Protein AF-A0A838RK31-F1 (afdb_monomer_lite)

Secondary structure (DSSP, 8-state):
-----SS--------------GGGGGGHHHHHHHHPPTTS--EEE--S---TT-HHHHHHHTT-SEEEE-TTSSPTTHHHHHHHTTT--TTEEEHHHHHTHHHHHHHHHTT-SHHHHHGGGGEEEEEEEESS-SHHHHHHHHHHHHHTT-EEEEEETTEEEEE-TTS-EEEEEEEE-SSS-SEEEEEEEETTEEEEEEEEETTEEEEEEE-TTSPPEEEEEE-----HHHHHHHHHH--S--HHHHHHHHHHHHHHHTB-

Foldseek 3Di:
DDDDDPDDPPPDDDDDDDDDDDPRLVCVLVVVVVVDDPPDAFEAEDEAADPLPDPSVVSSVVVHQAYEYALQRHPAQVSLLSCLPPVPPLRYDYLLVVLCPQVVVLQVVCCPDVVSVVQLQFWAEKEWEFEPYCVNVLLVVLLSCLVQVWAWDAAAPFWTWTAGPVRHIHIYGYHYHHDPGGTAKMWIDGPQKIWIWGDPDPFKIKIWTDHPPDDIDIDMDTRDPDDPVRSVVVVVVVSDGDPSSSSSSNSSNSNSVRHD

Structure (mmCIF, N/CA/C/O backbone):
data_AF-A0A838RK31-F1
#
_entry.id   AF-A0A838RK31-F1
#
loop_
_atom_site.group_PDB
_atom_site.id
_atom_site.type_symbol
_atom_site.label_atom_id
_atom_site.label_alt_id
_atom_site.label_comp_id
_atom_site.label_asym_id
_atom_site.label_entity_id
_atom_site.label_seq_id
_atom_site.pdbx_PDB_ins_code
_atom_site.Cartn_x
_atom_site.Cartn_y
_atom_site.Cartn_z
_atom_site.occupancy
_atom_site.B_iso_or_equiv
_atom_site.auth_seq_id
_atom_site.auth_comp_id
_atom_site.auth_asym_id
_atom_site.auth_atom_id
_atom_site.pdbx_PDB_model_num
ATOM 1 N N . THR A 1 1 ? 30.458 -2.608 -8.530 1.00 30.56 1 THR A N 1
ATOM 2 C CA . THR A 1 1 ? 31.445 -3.293 -7.675 1.00 30.56 1 THR A CA 1
ATOM 3 C C . THR A 1 1 ? 30.710 -3.918 -6.516 1.00 30.56 1 THR A C 1
ATOM 5 O O . THR A 1 1 ? 30.230 -3.184 -5.670 1.00 30.56 1 THR A O 1
ATOM 8 N N . LEU A 1 2 ? 30.559 -5.241 -6.513 1.00 34.50 2 LEU A N 1
ATOM 9 C CA . LEU A 1 2 ? 30.060 -6.009 -5.369 1.00 34.50 2 LEU A CA 1
ATOM 10 C C . LEU A 1 2 ? 31.229 -6.872 -4.881 1.00 34.50 2 LEU A C 1
ATOM 12 O O . LEU A 1 2 ? 31.791 -7.643 -5.657 1.00 34.50 2 LEU A O 1
ATOM 16 N N . LEU A 1 3 ? 31.652 -6.659 -3.633 1.00 41.50 3 LEU A N 1
ATOM 17 C CA . LEU A 1 3 ? 32.711 -7.420 -2.967 1.00 41.50 3 LEU A CA 1
ATOM 18 C C . LEU A 1 3 ? 32.118 -8.725 -2.428 1.00 41.50 3 LEU A C 1
ATOM 20 O O . LEU A 1 3 ? 31.116 -8.705 -1.719 1.00 41.50 3 LEU A O 1
ATOM 24 N N . CYS A 1 4 ? 32.742 -9.853 -2.765 1.00 38.19 4 CYS A N 1
ATOM 25 C CA . CYS A 1 4 ? 32.306 -11.188 -2.371 1.00 38.19 4 CYS A CA 1
ATOM 26 C C . CYS A 1 4 ? 33.366 -11.830 -1.462 1.00 38.19 4 CYS A C 1
ATOM 28 O O . CYS A 1 4 ? 34.533 -11.928 -1.843 1.00 38.19 4 CYS A O 1
ATOM 30 N N . GLY A 1 5 ? 32.963 -12.248 -0.259 1.00 36.53 5 GLY A N 1
ATOM 31 C CA . GLY A 1 5 ? 33.809 -12.924 0.723 1.00 36.53 5 GLY A CA 1
ATOM 32 C C . GLY A 1 5 ? 33.481 -14.414 0.839 1.00 36.53 5 GLY A C 1
ATOM 33 O O . GLY A 1 5 ? 32.451 -14.782 1.384 1.00 36.53 5 GLY A O 1
ATOM 34 N N . MET A 1 6 ? 34.400 -15.239 0.329 1.00 48.25 6 MET A N 1
ATOM 35 C CA . MET A 1 6 ? 34.802 -16.574 0.810 1.00 48.25 6 MET A CA 1
ATOM 36 C C . MET A 1 6 ? 33.718 -17.646 1.050 1.00 48.25 6 MET A C 1
ATOM 38 O O . MET A 1 6 ? 33.580 -18.177 2.141 1.00 48.25 6 MET A O 1
ATOM 42 N N . HIS A 1 7 ? 33.017 -18.007 -0.026 1.00 47.34 7 HIS A N 1
ATOM 43 C CA . HIS A 1 7 ? 32.817 -19.372 -0.566 1.00 47.34 7 HIS A CA 1
ATOM 44 C C . HIS A 1 7 ? 32.066 -19.180 -1.894 1.00 47.34 7 HIS A C 1
ATOM 46 O O . HIS A 1 7 ? 30.871 -19.425 -2.034 1.00 47.34 7 HIS A O 1
ATOM 52 N N . THR A 1 8 ? 32.749 -18.556 -2.850 1.00 46.66 8 THR A N 1
ATOM 53 C CA . THR A 1 8 ? 32.103 -17.844 -3.952 1.00 46.66 8 THR A CA 1
ATOM 54 C C . THR A 1 8 ? 31.715 -18.787 -5.089 1.00 46.66 8 THR A C 1
ATOM 56 O O . THR A 1 8 ? 32.554 -19.133 -5.922 1.00 46.66 8 THR A O 1
ATOM 59 N N . ARG A 1 9 ? 30.424 -19.132 -5.200 1.00 51.22 9 ARG A N 1
ATOM 60 C CA . ARG A 1 9 ? 29.819 -19.294 -6.532 1.00 51.22 9 ARG A CA 1
ATOM 61 C C . ARG A 1 9 ? 30.158 -18.020 -7.308 1.00 51.22 9 ARG A C 1
ATOM 63 O O . ARG A 1 9 ? 29.729 -16.941 -6.906 1.00 51.22 9 ARG A O 1
ATOM 70 N N . SER A 1 10 ? 30.962 -18.111 -8.365 1.00 56.66 10 SER A N 1
ATOM 71 C CA . SER A 1 10 ? 31.156 -16.969 -9.253 1.00 56.66 10 SER A CA 1
ATOM 72 C C . SER A 1 10 ? 29.831 -16.716 -9.965 1.00 56.66 10 SER A C 1
ATOM 74 O O . SER A 1 10 ? 29.429 -17.498 -10.826 1.00 56.66 10 SER A O 1
ATOM 76 N N . LEU A 1 11 ? 29.129 -15.655 -9.581 1.00 63.06 11 LEU A N 1
ATOM 77 C CA . LEU A 1 11 ? 28.031 -15.124 -10.378 1.00 63.06 11 LEU A CA 1
ATOM 78 C C . LEU A 1 11 ? 28.640 -14.573 -11.670 1.00 63.06 11 LEU A C 1
ATOM 80 O O . LEU A 1 11 ? 29.278 -13.522 -11.670 1.00 63.06 11 LEU A O 1
ATOM 84 N N . CYS A 1 12 ? 28.500 -15.319 -12.763 1.00 79.00 12 CYS A N 1
ATOM 85 C CA . CYS A 1 12 ? 28.737 -14.786 -14.096 1.00 79.00 12 CYS A CA 1
ATOM 86 C C . CYS A 1 12 ? 27.540 -13.901 -14.447 1.00 79.00 12 CYS A C 1
ATOM 88 O O . CYS A 1 12 ? 26.431 -14.404 -14.602 1.00 79.00 12 CYS A O 1
ATOM 90 N N . ALA A 1 13 ? 27.765 -12.593 -14.542 1.00 83.50 13 ALA A N 1
ATOM 91 C CA . ALA A 1 13 ? 26.771 -11.631 -14.994 1.00 83.50 13 ALA A CA 1
ATOM 92 C C . ALA A 1 13 ? 27.347 -10.822 -16.157 1.00 83.50 13 ALA A C 1
ATOM 94 O O . ALA A 1 13 ? 28.525 -10.457 -16.147 1.00 83.50 13 ALA A O 1
ATOM 95 N N . GLU A 1 14 ? 26.507 -10.532 -17.143 1.00 88.38 14 GLU A N 1
ATOM 96 C CA . GLU A 1 14 ? 26.800 -9.593 -18.218 1.00 88.38 14 GLU A CA 1
ATOM 97 C C . GLU A 1 14 ? 25.970 -8.325 -17.999 1.00 88.38 14 GLU A C 1
ATOM 99 O O . GLU A 1 14 ? 24.814 -8.390 -17.585 1.00 88.38 14 GLU A O 1
ATOM 104 N N . GLN A 1 15 ? 26.564 -7.161 -18.264 1.00 92.06 15 GLN A N 1
ATOM 105 C CA . GLN A 1 15 ? 25.861 -5.885 -18.213 1.00 92.06 15 GLN A CA 1
ATOM 106 C C . GLN A 1 15 ? 26.021 -5.164 -19.549 1.00 92.06 15 GLN A C 1
ATOM 108 O O . GLN A 1 15 ? 27.119 -4.738 -19.904 1.00 92.06 15 GLN A O 1
ATOM 113 N N . ILE A 1 16 ? 24.903 -4.953 -20.243 1.00 93.62 16 ILE A N 1
ATOM 114 C CA . ILE A 1 16 ? 24.845 -4.198 -21.496 1.00 93.62 16 ILE A CA 1
ATOM 115 C C . ILE A 1 16 ? 24.126 -2.876 -21.229 1.00 93.62 16 ILE A C 1
ATOM 117 O O . ILE A 1 16 ? 23.056 -2.852 -20.627 1.00 93.62 16 ILE A O 1
ATOM 121 N N . ARG A 1 17 ? 24.719 -1.756 -21.660 1.00 94.50 17 ARG A N 1
ATOM 122 C CA . ARG A 1 17 ? 24.108 -0.422 -21.558 1.00 94.50 17 ARG A CA 1
ATOM 123 C C . ARG A 1 17 ? 23.809 0.103 -22.951 1.00 94.50 17 ARG A C 1
ATOM 125 O O . ARG A 1 17 ? 24.711 0.205 -23.779 1.00 94.50 17 ARG A O 1
ATOM 132 N N . LEU A 1 18 ? 22.551 0.453 -23.191 1.00 92.94 18 LEU A N 1
ATOM 133 C CA . LEU A 1 18 ? 22.103 1.060 -24.438 1.00 92.94 18 LEU A CA 1
ATOM 134 C C . LEU A 1 18 ? 21.841 2.547 -24.202 1.00 92.94 18 LEU A C 1
ATOM 136 O O . LEU A 1 18 ? 21.132 2.920 -23.272 1.00 92.94 18 LEU A O 1
ATOM 140 N N . HIS A 1 19 ? 22.405 3.395 -25.059 1.00 92.06 19 HIS A N 1
ATOM 141 C CA . HIS A 1 19 ? 22.177 4.837 -25.041 1.00 92.06 19 HIS A CA 1
ATOM 142 C C . HIS A 1 19 ? 21.459 5.235 -26.331 1.00 92.06 19 HIS A C 1
ATOM 144 O O . HIS A 1 19 ? 21.968 4.986 -27.423 1.00 92.06 19 HIS A O 1
ATOM 150 N N . ALA A 1 20 ? 20.286 5.855 -26.215 1.00 89.88 20 ALA A N 1
ATOM 151 C CA . ALA A 1 20 ? 19.519 6.340 -27.358 1.00 89.88 20 ALA A CA 1
ATOM 152 C C . ALA A 1 20 ? 18.857 7.685 -27.040 1.00 89.88 20 ALA A C 1
ATOM 154 O O . ALA A 1 20 ? 18.405 7.919 -25.922 1.00 89.88 20 ALA A O 1
ATOM 155 N N . ALA A 1 21 ? 18.784 8.561 -28.041 1.00 87.81 21 ALA A N 1
ATOM 156 C CA . ALA A 1 21 ? 18.166 9.879 -27.945 1.00 87.81 21 ALA A CA 1
ATOM 157 C C . ALA A 1 21 ? 17.404 10.214 -29.236 1.00 87.81 21 ALA A C 1
ATOM 159 O O . ALA A 1 21 ? 17.703 9.675 -30.306 1.00 87.81 21 ALA A O 1
ATOM 160 N N . GLY A 1 22 ? 16.412 11.106 -29.142 1.00 89.88 22 GLY A N 1
ATOM 161 C CA . GLY A 1 22 ? 15.539 11.455 -30.268 1.00 89.88 22 GLY A CA 1
ATOM 162 C C . GLY A 1 22 ? 14.887 10.216 -30.896 1.00 89.88 22 GLY A C 1
ATOM 163 O O . GLY A 1 22 ? 14.518 9.282 -30.186 1.00 89.88 22 GLY A O 1
ATOM 164 N N . ARG A 1 23 ? 14.826 10.169 -32.233 1.00 88.38 23 ARG A N 1
ATOM 165 C CA . ARG A 1 23 ? 14.249 9.040 -32.995 1.00 88.38 23 ARG A CA 1
ATOM 166 C C . ARG A 1 23 ? 14.959 7.699 -32.785 1.00 88.38 23 ARG A C 1
ATOM 168 O O . ARG A 1 23 ? 14.410 6.657 -33.112 1.00 88.38 23 ARG A O 1
ATOM 175 N N . ALA A 1 24 ? 16.181 7.680 -32.243 1.00 90.25 24 ALA A N 1
ATOM 176 C CA . ALA A 1 24 ? 16.853 6.413 -31.952 1.00 90.25 24 ALA A CA 1
ATOM 177 C C . ALA A 1 24 ? 16.155 5.621 -30.829 1.00 90.25 24 ALA A C 1
ATOM 179 O O . ALA A 1 24 ? 16.333 4.406 -30.764 1.00 90.25 24 ALA A O 1
ATOM 180 N N . ARG A 1 25 ? 15.351 6.282 -29.975 1.00 89.31 25 ARG A N 1
ATOM 181 C CA . ARG A 1 25 ? 14.569 5.626 -28.910 1.00 89.31 25 ARG A CA 1
ATOM 182 C C . ARG A 1 25 ? 13.603 4.576 -29.468 1.00 89.31 25 ARG A C 1
ATOM 184 O O . ARG A 1 25 ? 13.492 3.510 -28.879 1.00 89.31 25 ARG A O 1
ATOM 191 N N . GLU A 1 26 ? 13.021 4.827 -30.642 1.00 89.62 26 GLU A N 1
ATOM 192 C CA . GLU A 1 26 ? 12.096 3.918 -31.348 1.00 89.62 26 GLU A CA 1
ATOM 193 C C . GLU A 1 26 ? 12.745 2.567 -31.715 1.00 89.62 26 GLU A C 1
ATOM 195 O O . GLU A 1 26 ? 12.063 1.587 -31.979 1.00 89.62 26 GLU A O 1
ATOM 200 N N . ARG A 1 27 ? 14.083 2.479 -31.731 1.00 91.75 27 ARG A N 1
ATOM 201 C CA . ARG A 1 27 ? 14.812 1.241 -32.065 1.00 91.75 27 ARG A CA 1
ATOM 202 C C . ARG A 1 27 ? 15.197 0.409 -30.841 1.00 91.75 27 ARG A C 1
ATOM 204 O O . ARG A 1 27 ? 15.677 -0.714 -31.012 1.00 91.75 27 ARG A O 1
ATOM 211 N N . LEU A 1 28 ? 15.037 0.947 -29.628 1.00 93.19 28 LEU A N 1
ATOM 212 C CA . LEU A 1 28 ? 15.457 0.281 -28.392 1.00 93.19 28 LEU A CA 1
ATOM 213 C C . LEU A 1 28 ? 14.765 -1.069 -28.172 1.00 93.19 28 LEU A C 1
ATOM 215 O O . LEU A 1 28 ? 15.490 -2.023 -27.893 1.00 93.19 28 LEU A O 1
ATOM 219 N N . PRO A 1 29 ? 13.438 -1.217 -28.342 1.00 92.50 29 PRO A N 1
ATOM 220 C CA . PRO A 1 29 ? 12.785 -2.503 -28.092 1.00 92.50 29 PRO A CA 1
ATOM 221 C C . PRO A 1 29 ? 13.294 -3.608 -29.020 1.00 92.50 29 PRO A C 1
ATOM 223 O O . PRO A 1 29 ? 13.566 -4.726 -28.583 1.00 92.50 29 PRO A O 1
ATOM 226 N N . GLY A 1 30 ? 13.531 -3.273 -30.293 1.00 94.44 30 GLY A N 1
ATOM 227 C CA . GLY A 1 30 ? 14.148 -4.181 -31.257 1.00 94.44 30 GLY A CA 1
ATOM 228 C C . GLY A 1 30 ? 15.554 -4.621 -30.841 1.00 94.44 30 GLY A C 1
ATOM 229 O O . GLY A 1 30 ? 15.858 -5.809 -30.918 1.00 94.44 30 GLY A O 1
ATOM 230 N N . ALA A 1 31 ? 16.390 -3.693 -30.365 1.00 94.94 31 ALA A N 1
ATOM 231 C CA . ALA A 1 31 ? 17.723 -4.010 -29.852 1.00 94.94 31 ALA A CA 1
ATOM 232 C C . ALA A 1 31 ? 17.658 -4.882 -28.587 1.00 94.94 31 ALA A C 1
ATOM 234 O O . ALA A 1 31 ? 18.311 -5.923 -28.543 1.00 94.94 31 ALA A O 1
ATOM 235 N N . VAL A 1 32 ? 16.828 -4.518 -27.602 1.00 94.25 32 VAL A N 1
ATOM 236 C CA . VAL A 1 32 ? 16.623 -5.302 -26.371 1.00 94.25 32 VAL A CA 1
ATOM 237 C C . VAL A 1 32 ? 16.204 -6.728 -26.710 1.00 94.25 32 VAL A C 1
ATOM 239 O O . VAL A 1 32 ? 16.835 -7.665 -26.233 1.00 94.25 32 VAL A O 1
ATOM 242 N N . ARG A 1 33 ? 15.242 -6.913 -27.622 1.00 94.00 33 ARG A N 1
ATOM 243 C CA . ARG A 1 33 ? 14.786 -8.240 -28.059 1.00 94.00 33 ARG A CA 1
ATOM 244 C C . ARG A 1 33 ? 15.918 -9.133 -28.580 1.00 94.00 33 ARG A C 1
ATOM 246 O O . ARG A 1 33 ? 15.858 -10.339 -28.384 1.00 94.00 33 ARG A O 1
ATOM 253 N N . THR A 1 34 ? 16.941 -8.571 -29.229 1.00 94.00 34 THR A N 1
ATOM 254 C CA . THR A 1 34 ? 18.097 -9.353 -29.717 1.00 94.00 34 THR A CA 1
ATOM 255 C C . THR A 1 34 ? 19.089 -9.751 -28.625 1.00 94.00 34 THR A C 1
ATOM 257 O O . THR A 1 34 ? 19.883 -10.661 -28.841 1.00 94.00 34 THR A O 1
ATOM 260 N N . LEU A 1 35 ? 19.049 -9.079 -27.472 1.00 93.12 35 LEU A N 1
ATOM 261 C CA . LEU A 1 35 ? 19.915 -9.345 -26.321 1.00 93.12 35 LEU A CA 1
ATOM 262 C C . LEU A 1 35 ? 19.287 -10.334 -25.329 1.00 93.12 35 LEU A C 1
ATOM 264 O O . LEU A 1 35 ? 19.993 -10.900 -24.497 1.00 93.12 35 LEU A O 1
ATOM 268 N N . LEU A 1 36 ? 17.969 -10.542 -25.400 1.00 92.00 36 LEU A N 1
ATOM 269 C CA . LEU A 1 36 ? 17.272 -11.490 -24.538 1.00 92.00 36 LEU A CA 1
ATOM 270 C C . LEU A 1 36 ? 17.686 -12.927 -24.877 1.00 92.00 36 LEU A C 1
ATOM 272 O O . LEU A 1 36 ? 17.654 -13.357 -26.030 1.00 92.00 36 LEU A O 1
ATOM 276 N N . THR A 1 37 ? 18.056 -13.683 -23.845 1.00 88.00 37 THR A N 1
ATOM 277 C CA . THR A 1 37 ? 18.383 -15.106 -23.969 1.00 88.00 37 THR A CA 1
ATOM 278 C C . THR A 1 37 ? 17.121 -15.937 -23.781 1.00 88.00 37 THR A C 1
ATOM 280 O O . THR A 1 37 ? 16.355 -15.714 -22.847 1.00 88.00 37 THR A O 1
ATOM 283 N N . ALA A 1 38 ? 16.907 -16.920 -24.656 1.00 85.94 38 ALA A N 1
ATOM 284 C CA . ALA A 1 38 ? 15.764 -17.818 -24.542 1.00 85.94 38 ALA A CA 1
ATOM 285 C C . ALA A 1 38 ? 15.776 -18.590 -23.207 1.00 85.94 38 ALA A C 1
ATOM 287 O O . ALA A 1 38 ? 16.827 -19.045 -22.757 1.00 85.94 38 ALA A O 1
ATOM 288 N N . ASN A 1 39 ? 14.588 -18.810 -22.633 1.00 83.69 39 ASN A N 1
ATOM 289 C CA . ASN A 1 39 ? 14.348 -19.582 -21.403 1.00 83.69 39 ASN A CA 1
ATOM 290 C C . ASN A 1 39 ? 14.883 -18.967 -20.094 1.00 83.69 39 ASN A C 1
ATOM 292 O O . ASN A 1 39 ? 15.004 -19.687 -19.103 1.00 83.69 39 ASN A O 1
ATOM 296 N N . LEU A 1 40 ? 15.187 -17.667 -20.065 1.00 88.06 40 LEU A N 1
ATOM 297 C CA . LEU A 1 40 ? 15.413 -16.932 -18.819 1.00 88.06 40 LEU A CA 1
ATOM 298 C C . LEU A 1 40 ? 14.245 -15.977 -18.553 1.00 88.06 40 LEU A C 1
ATOM 300 O O . LEU A 1 40 ? 13.750 -15.389 -19.515 1.00 88.06 40 LEU A O 1
ATOM 304 N N . PRO A 1 41 ? 13.822 -15.805 -17.285 1.00 88.44 41 PRO A N 1
ATOM 305 C CA . PRO A 1 41 ? 12.809 -14.819 -16.944 1.00 88.44 41 PRO A CA 1
ATOM 306 C C . PRO A 1 41 ? 13.325 -13.410 -17.248 1.00 88.44 41 PRO A C 1
ATOM 308 O O . PRO A 1 41 ? 14.456 -13.055 -16.904 1.00 88.44 41 PRO A O 1
ATOM 311 N N . VAL A 1 42 ? 12.484 -12.603 -17.881 1.00 90.88 42 VAL A N 1
ATOM 312 C CA . VAL A 1 42 ? 12.769 -11.220 -18.250 1.00 90.88 42 VAL A CA 1
ATOM 313 C C . VAL A 1 42 ? 12.020 -10.298 -17.303 1.00 90.88 42 VAL A C 1
ATOM 315 O O . VAL A 1 42 ? 10.793 -10.264 -17.286 1.00 90.88 42 VAL A O 1
ATOM 318 N N . VAL A 1 43 ? 12.765 -9.518 -16.525 1.00 91.06 43 VAL A N 1
ATOM 319 C CA . VAL A 1 43 ? 12.195 -8.519 -15.617 1.00 91.06 43 VAL A CA 1
ATOM 320 C C . VAL A 1 43 ? 12.525 -7.126 -16.129 1.00 91.06 43 VAL A C 1
ATOM 322 O O . VAL A 1 43 ? 13.689 -6.797 -16.361 1.00 91.06 43 VAL A O 1
ATOM 325 N N . LEU A 1 44 ? 11.498 -6.297 -16.289 1.00 90.12 44 LEU A N 1
ATOM 326 C CA . LEU A 1 44 ? 11.636 -4.884 -16.611 1.00 90.12 44 LEU A CA 1
ATOM 327 C C . LEU A 1 44 ? 11.549 -4.062 -15.326 1.00 90.12 44 LEU A C 1
ATOM 329 O O . LEU A 1 44 ? 10.464 -3.883 -14.787 1.00 90.12 44 LEU A O 1
ATOM 333 N N . TRP A 1 45 ? 12.675 -3.523 -14.862 1.00 90.62 45 TRP A N 1
ATOM 334 C CA . TRP A 1 45 ? 12.676 -2.470 -13.844 1.00 90.62 45 TRP A CA 1
ATOM 335 C C . TRP A 1 45 ? 12.540 -1.108 -14.516 1.00 90.62 45 TRP A C 1
ATOM 337 O O . TRP A 1 45 ? 13.443 -0.673 -15.236 1.00 90.62 45 TRP A O 1
ATOM 347 N N . TRP A 1 46 ? 11.415 -0.437 -14.287 1.00 85.88 46 TRP A N 1
ATOM 348 C CA . TRP A 1 46 ? 11.169 0.889 -14.831 1.00 85.88 46 TRP A CA 1
ATOM 349 C C . TRP A 1 46 ? 11.366 1.956 -13.743 1.00 85.88 46 TRP A C 1
ATOM 351 O O . TRP A 1 46 ? 10.455 2.291 -12.994 1.00 85.88 46 TRP A O 1
ATOM 361 N N . ALA A 1 47 ? 12.597 2.471 -13.657 1.00 78.31 47 ALA A N 1
ATOM 362 C CA . ALA A 1 47 ? 13.094 3.298 -12.548 1.00 78.31 47 ALA A CA 1
ATOM 363 C C . ALA A 1 47 ? 12.645 4.775 -12.546 1.00 78.31 47 ALA A C 1
ATOM 365 O O . ALA A 1 47 ? 13.067 5.551 -11.694 1.00 78.31 47 ALA A O 1
ATOM 366 N N . LEU A 1 48 ? 11.868 5.206 -13.537 1.00 72.19 48 LEU A N 1
ATOM 367 C CA . LEU A 1 48 ? 11.353 6.574 -13.637 1.00 72.19 48 LEU A CA 1
ATOM 368 C C . LEU A 1 48 ? 9.832 6.524 -13.643 1.00 72.19 48 LEU A C 1
ATOM 370 O O . LEU A 1 48 ? 9.291 5.500 -14.043 1.00 72.19 48 LEU A O 1
ATOM 374 N N . PRO A 1 49 ? 9.120 7.607 -13.298 1.00 68.19 49 PRO A N 1
ATOM 375 C CA . PRO A 1 49 ? 7.690 7.666 -13.549 1.00 68.19 49 PRO A CA 1
ATOM 376 C C . PRO A 1 49 ? 7.400 7.266 -14.998 1.00 68.19 49 PRO A C 1
ATOM 378 O O . PRO A 1 49 ? 7.926 7.914 -15.910 1.00 68.19 49 PRO A O 1
ATOM 381 N N . PRO A 1 50 ? 6.659 6.170 -15.244 1.00 63.75 50 PRO A N 1
ATOM 382 C CA . PRO A 1 50 ? 6.384 5.764 -16.603 1.00 63.75 50 PRO A CA 1
ATOM 383 C C . PRO A 1 50 ? 5.564 6.847 -17.282 1.00 63.75 50 PRO A C 1
ATOM 385 O O . PRO A 1 50 ? 4.509 7.254 -16.796 1.00 63.75 50 PRO A O 1
ATOM 388 N N . GLU A 1 51 ? 6.028 7.278 -18.450 1.00 69.50 51 GLU A N 1
ATOM 389 C CA . GLU A 1 51 ? 5.111 7.729 -19.485 1.00 69.50 51 GLU A CA 1
ATOM 390 C C . GLU A 1 51 ? 4.374 6.465 -19.933 1.00 69.50 51 GLU A C 1
ATOM 392 O O . GLU A 1 51 ? 4.816 5.789 -20.862 1.00 69.50 51 GLU A O 1
ATOM 397 N N . PHE A 1 52 ? 3.341 6.076 -19.178 1.00 65.19 52 PHE A N 1
ATOM 398 C CA . PHE A 1 52 ? 2.621 4.825 -19.403 1.00 65.19 52 PHE A CA 1
ATOM 399 C C . PHE A 1 52 ? 2.145 4.757 -20.857 1.00 65.19 52 PHE A C 1
ATOM 401 O O . PHE A 1 52 ? 2.422 3.781 -21.530 1.00 65.19 52 PHE A O 1
ATOM 408 N N . ASP A 1 53 ? 1.640 5.857 -21.414 1.00 65.19 53 ASP A N 1
ATOM 409 C CA . ASP A 1 53 ? 1.202 5.934 -22.816 1.00 65.19 53 ASP A CA 1
ATOM 410 C C . ASP A 1 53 ? 2.351 6.000 -23.850 1.00 65.19 53 ASP A C 1
ATOM 412 O O . ASP A 1 53 ? 2.126 6.295 -25.026 1.00 65.19 53 ASP A O 1
ATOM 416 N N . SER A 1 54 ? 3.608 5.781 -23.446 1.00 78.62 54 SER A N 1
ATOM 417 C CA . SER A 1 54 ? 4.729 5.749 -24.385 1.00 78.62 54 SER A CA 1
ATOM 418 C C . SER A 1 54 ? 4.852 4.381 -25.055 1.00 78.62 54 SER A C 1
ATOM 420 O O . SER A 1 54 ? 4.984 3.344 -24.403 1.00 78.62 54 SER A O 1
ATOM 422 N N . GLU A 1 55 ? 4.931 4.391 -26.386 1.00 82.75 55 GLU A N 1
ATOM 423 C CA . GLU A 1 55 ? 5.171 3.196 -27.211 1.00 82.75 55 GLU A CA 1
ATOM 424 C C . GLU A 1 55 ? 6.426 2.425 -26.759 1.00 82.75 55 GLU A C 1
ATOM 426 O O . GLU A 1 55 ? 6.462 1.196 -26.773 1.00 82.75 55 GLU A O 1
ATOM 431 N N . LEU A 1 56 ? 7.443 3.146 -26.271 1.00 85.44 56 LEU A N 1
ATOM 432 C CA . LEU A 1 56 ? 8.657 2.550 -25.719 1.00 85.44 56 LEU A CA 1
ATOM 433 C C . LEU A 1 56 ? 8.375 1.688 -24.481 1.00 85.44 56 LEU A C 1
ATOM 435 O O . LEU A 1 56 ? 8.908 0.582 -24.386 1.00 85.44 56 LEU A O 1
ATOM 439 N N . TYR A 1 57 ? 7.591 2.199 -23.528 1.00 84.31 57 TYR A N 1
ATOM 440 C CA . TYR A 1 57 ? 7.242 1.445 -22.329 1.00 84.31 57 TYR A CA 1
ATOM 441 C C . TYR A 1 57 ? 6.401 0.224 -22.694 1.00 84.31 57 TYR A C 1
ATOM 443 O O . TYR A 1 57 ? 6.747 -0.882 -22.287 1.00 84.31 57 TYR A O 1
ATOM 451 N N . GLU A 1 58 ? 5.372 0.394 -23.529 1.00 83.06 58 GLU A N 1
ATOM 452 C CA . GLU A 1 58 ? 4.530 -0.716 -23.981 1.00 83.06 58 GLU A CA 1
ATOM 453 C C . GLU A 1 58 ? 5.328 -1.837 -24.650 1.00 83.06 58 GLU A C 1
ATOM 455 O O . GLU A 1 58 ? 5.147 -3.014 -24.334 1.00 83.06 58 GLU A O 1
ATOM 460 N N . GLU A 1 59 ? 6.209 -1.499 -25.595 1.00 87.81 59 GLU A N 1
ATOM 461 C CA . GLU A 1 59 ? 6.989 -2.504 -26.309 1.00 87.81 59 GLU A CA 1
ATOM 462 C C . GLU A 1 5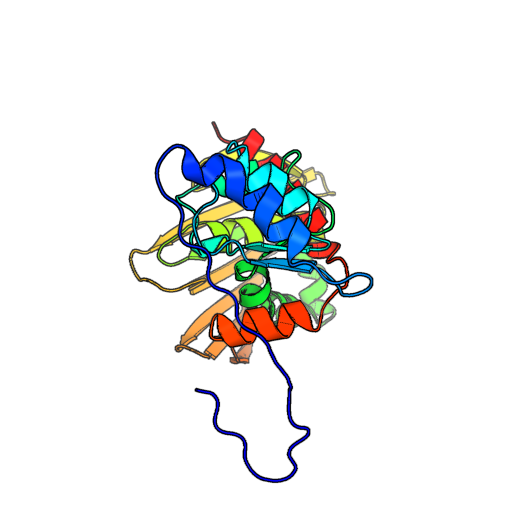9 ? 7.959 -3.246 -25.390 1.00 87.81 59 GLU A C 1
ATOM 464 O O . GLU A 1 59 ? 8.104 -4.459 -25.527 1.00 87.81 59 GLU A O 1
ATOM 469 N N . LEU A 1 60 ? 8.593 -2.555 -24.440 1.00 88.88 60 LEU A N 1
ATOM 470 C CA . LEU A 1 60 ? 9.485 -3.193 -23.471 1.00 88.88 60 LEU A CA 1
ATOM 471 C C . LEU A 1 60 ? 8.716 -4.031 -22.447 1.00 88.88 60 LEU A C 1
ATOM 473 O O . LEU A 1 60 ? 9.147 -5.137 -22.130 1.00 88.88 60 LEU A O 1
ATOM 477 N N . ALA A 1 61 ? 7.570 -3.549 -21.965 1.00 86.06 61 ALA A N 1
ATOM 478 C CA . ALA A 1 61 ? 6.714 -4.286 -21.041 1.00 86.06 61 ALA A CA 1
ATOM 479 C C . ALA A 1 61 ? 6.179 -5.577 -21.680 1.00 86.06 61 ALA A C 1
ATOM 481 O O . ALA A 1 61 ? 6.134 -6.607 -21.017 1.00 86.06 61 ALA A O 1
ATOM 482 N N . ARG A 1 62 ? 5.863 -5.565 -22.986 1.00 86.69 62 ARG A N 1
ATOM 483 C CA . ARG A 1 62 ? 5.476 -6.769 -23.749 1.00 86.69 62 ARG A CA 1
ATOM 484 C C . ARG A 1 62 ? 6.590 -7.814 -23.875 1.00 86.69 62 ARG A C 1
ATOM 486 O O . ARG A 1 62 ? 6.289 -8.973 -24.147 1.00 86.69 62 ARG A O 1
ATOM 493 N N . LEU A 1 63 ? 7.857 -7.421 -23.729 1.00 89.25 63 LEU A N 1
ATOM 494 C CA . LEU A 1 63 ? 8.996 -8.347 -23.741 1.00 89.25 63 LEU A CA 1
ATOM 495 C C . LEU A 1 63 ? 9.286 -8.954 -22.362 1.00 89.25 63 LEU A C 1
ATOM 497 O O . LEU A 1 63 ? 10.070 -9.897 -22.285 1.00 89.25 63 LEU A O 1
ATOM 501 N N . ALA A 1 64 ? 8.715 -8.395 -21.295 1.00 89.19 64 ALA A N 1
ATOM 502 C CA . ALA A 1 64 ? 8.995 -8.797 -19.928 1.00 89.19 64 ALA A CA 1
ATOM 503 C C . ALA A 1 64 ? 7.966 -9.809 -19.410 1.00 89.19 64 ALA A C 1
ATOM 505 O O . ALA A 1 64 ? 6.765 -9.661 -19.622 1.00 89.19 64 ALA A O 1
ATOM 506 N N . ASP A 1 65 ? 8.444 -10.798 -18.660 1.00 86.94 65 ASP A N 1
ATOM 507 C CA . ASP A 1 65 ? 7.608 -11.697 -17.862 1.00 86.94 65 ASP A CA 1
ATOM 508 C C . ASP A 1 65 ? 7.106 -11.013 -16.586 1.00 86.94 65 ASP A C 1
ATOM 510 O O . ASP A 1 65 ? 6.118 -11.453 -16.001 1.00 86.94 65 ASP A O 1
ATOM 514 N N . ARG A 1 66 ? 7.807 -9.963 -16.125 1.00 87.06 66 ARG A N 1
ATOM 515 C CA . ARG A 1 66 ? 7.432 -9.162 -14.955 1.00 87.06 66 ARG A CA 1
ATOM 516 C C . ARG A 1 66 ? 7.901 -7.716 -15.072 1.00 87.06 66 ARG A C 1
ATOM 518 O O . ARG A 1 66 ? 9.015 -7.459 -15.522 1.00 87.06 66 ARG A O 1
ATOM 525 N N . VAL A 1 67 ? 7.075 -6.774 -14.631 1.00 87.25 67 VAL A N 1
ATOM 526 C CA . VAL A 1 67 ? 7.405 -5.347 -14.573 1.00 87.25 67 VAL A CA 1
ATOM 527 C C . VAL A 1 67 ? 7.498 -4.918 -13.120 1.00 87.25 67 VAL A C 1
ATOM 529 O O . VAL A 1 67 ? 6.573 -5.115 -12.340 1.00 87.25 67 VAL A O 1
ATOM 532 N N . PHE A 1 68 ? 8.622 -4.329 -12.749 1.00 88.69 68 PHE A N 1
ATOM 533 C CA . PHE A 1 68 ? 8.826 -3.713 -11.450 1.00 88.69 68 PHE A CA 1
ATOM 534 C C . PHE A 1 68 ? 8.742 -2.198 -11.607 1.00 88.69 68 PHE A C 1
ATOM 536 O O . PHE A 1 68 ? 9.314 -1.624 -12.539 1.00 88.69 68 PHE A O 1
ATOM 543 N N . LEU A 1 69 ? 8.053 -1.560 -10.671 1.00 87.25 69 LEU A N 1
ATOM 544 C CA . LEU A 1 69 ? 7.954 -0.110 -10.541 1.00 87.25 69 LEU A CA 1
ATOM 545 C C . LEU A 1 69 ? 7.985 0.284 -9.065 1.00 87.25 69 LEU A C 1
ATOM 547 O O . LEU A 1 69 ? 7.848 -0.569 -8.192 1.00 87.25 69 LEU A O 1
ATOM 551 N N . ASP A 1 70 ? 8.141 1.571 -8.779 1.00 87.81 70 ASP A N 1
ATOM 552 C CA . ASP A 1 70 ? 7.985 2.099 -7.425 1.00 87.81 70 ASP A CA 1
ATOM 553 C C . ASP A 1 70 ? 6.967 3.237 -7.431 1.00 87.81 70 ASP A C 1
ATOM 555 O O . ASP A 1 70 ? 7.245 4.342 -7.909 1.00 87.81 70 ASP A O 1
ATOM 559 N N . SER A 1 71 ? 5.776 2.965 -6.890 1.00 85.50 71 SER A N 1
ATOM 560 C CA . SER A 1 71 ? 4.697 3.949 -6.842 1.00 85.50 71 SER A CA 1
ATOM 561 C C . SER A 1 71 ? 4.970 5.129 -5.908 1.00 85.50 71 SER A C 1
ATOM 563 O O . SER A 1 71 ? 4.255 6.131 -5.978 1.00 85.50 71 SER A O 1
ATOM 565 N N . SER A 1 72 ? 5.994 5.068 -5.049 1.00 85.25 72 SER A N 1
ATOM 566 C CA . SER A 1 72 ? 6.428 6.216 -4.237 1.00 85.25 72 SER A CA 1
ATOM 567 C C . SER A 1 72 ? 7.100 7.302 -5.079 1.00 85.25 72 SER A C 1
ATOM 569 O O . SER A 1 72 ? 6.998 8.480 -4.755 1.00 85.25 72 SER A O 1
ATOM 571 N N . THR A 1 73 ? 7.712 6.923 -6.204 1.00 81.50 73 THR A N 1
ATOM 572 C CA . THR A 1 73 ? 8.387 7.859 -7.119 1.00 81.50 73 THR A CA 1
ATOM 573 C C . THR A 1 73 ? 7.427 8.558 -8.074 1.00 81.50 73 THR A C 1
ATOM 575 O O . THR A 1 73 ? 7.802 9.510 -8.761 1.00 81.50 73 THR A O 1
ATOM 578 N N . LEU A 1 74 ? 6.183 8.081 -8.153 1.00 76.44 74 LEU A N 1
ATOM 579 C CA . LEU A 1 74 ? 5.234 8.578 -9.126 1.00 76.44 74 LEU A CA 1
ATOM 580 C C . LEU A 1 74 ? 4.647 9.927 -8.683 1.00 76.44 74 LEU A C 1
ATOM 582 O O . LEU A 1 74 ? 4.228 10.074 -7.531 1.00 76.44 74 LEU A O 1
ATOM 586 N N . PRO A 1 75 ? 4.535 10.906 -9.598 1.00 67.31 75 PRO A N 1
ATOM 587 C CA . PRO A 1 75 ? 3.894 12.176 -9.293 1.00 67.31 75 PRO A CA 1
ATOM 588 C C . PRO A 1 75 ? 2.428 11.951 -8.884 1.00 67.31 75 PRO A C 1
ATOM 590 O O . PRO A 1 75 ? 1.780 10.991 -9.314 1.00 67.31 75 PRO A O 1
ATOM 593 N N . GLY A 1 76 ? 1.942 12.808 -7.980 1.00 60.03 76 GLY A N 1
ATOM 594 C CA . GLY A 1 76 ? 0.790 12.538 -7.112 1.00 60.03 76 GLY A CA 1
ATOM 595 C C . GLY A 1 76 ? -0.500 12.066 -7.797 1.00 60.03 76 GLY A C 1
ATOM 596 O O . GLY A 1 76 ? -0.781 12.444 -8.924 1.00 60.03 76 GLY A O 1
ATOM 597 N N . GLY A 1 77 ? -1.304 11.278 -7.063 1.00 53.19 77 GLY A N 1
ATOM 598 C CA . GLY A 1 77 ? -2.725 10.938 -7.297 1.00 53.19 77 GLY A CA 1
ATOM 599 C C . GLY A 1 77 ? -3.076 10.184 -8.589 1.00 53.19 77 GLY A C 1
ATOM 600 O O . GLY A 1 77 ? -3.646 9.097 -8.536 1.00 53.19 77 GLY A O 1
ATOM 601 N N . PHE A 1 78 ? -2.722 10.754 -9.738 1.00 51.28 78 PHE A N 1
ATOM 602 C CA . PHE A 1 78 ? -3.008 10.261 -11.086 1.00 51.28 78 PHE A CA 1
ATOM 603 C C . PHE A 1 78 ? -2.256 8.978 -11.441 1.00 51.28 78 PHE A C 1
ATOM 605 O O . PHE A 1 78 ? -2.715 8.190 -12.258 1.00 51.28 78 PHE A O 1
ATOM 612 N N . SER A 1 79 ? -1.120 8.725 -10.803 1.00 62.00 79 SER A N 1
ATOM 613 C CA . SER A 1 79 ? -0.254 7.604 -11.153 1.00 62.00 79 SER A CA 1
ATOM 614 C C . SER A 1 79 ? -0.777 6.237 -10.709 1.00 62.00 79 SER A C 1
ATOM 616 O O . SER A 1 79 ? -0.660 5.268 -11.455 1.00 62.00 79 SER A O 1
ATOM 618 N N . LEU A 1 80 ? -1.427 6.149 -9.543 1.00 62.25 80 LEU A N 1
ATOM 619 C CA . LEU A 1 80 ? -2.077 4.909 -9.104 1.00 62.25 80 LEU A CA 1
ATOM 620 C C . LEU A 1 80 ? -3.321 4.577 -9.940 1.00 62.25 80 LEU A C 1
ATOM 622 O O . LEU A 1 80 ? -3.628 3.402 -10.118 1.00 62.25 80 LEU A O 1
ATOM 626 N N . GLN A 1 81 ? -4.007 5.586 -10.494 1.00 61.56 81 GLN A N 1
ATOM 627 C CA . GLN A 1 81 ? -5.127 5.370 -11.421 1.00 61.56 81 GLN A CA 1
ATOM 628 C C . GLN A 1 81 ? -4.646 4.603 -12.647 1.00 61.56 81 GLN A C 1
ATOM 630 O O . GLN A 1 81 ? -5.221 3.567 -12.982 1.00 61.56 81 GLN A O 1
ATOM 635 N N . THR A 1 82 ? -3.541 5.059 -13.245 1.00 62.38 82 THR A N 1
ATOM 636 C CA . THR A 1 82 ? -2.918 4.396 -14.391 1.00 62.38 82 THR A CA 1
ATOM 637 C C . THR A 1 82 ? -2.485 2.977 -14.048 1.00 62.38 82 THR A C 1
ATOM 639 O O . THR A 1 82 ? -2.828 2.058 -14.788 1.00 62.38 82 THR A O 1
ATOM 642 N N . LEU A 1 83 ? -1.845 2.770 -12.888 1.00 61.97 83 LEU A N 1
ATOM 643 C CA . LEU A 1 83 ? -1.470 1.430 -12.421 1.00 61.97 83 LEU A CA 1
ATOM 644 C C . LEU A 1 83 ? -2.657 0.497 -12.219 1.00 61.97 83 LEU A C 1
ATOM 646 O O . LEU A 1 83 ? -2.491 -0.704 -12.358 1.00 61.97 83 LEU A O 1
ATOM 650 N N . SER A 1 84 ? -3.826 1.037 -11.886 1.00 58.62 84 SER A N 1
ATOM 651 C CA . SER A 1 84 ? -5.031 0.269 -11.582 1.00 58.62 84 SER A CA 1
ATOM 652 C C . SER A 1 84 ? -5.934 -0.023 -12.799 1.00 58.62 84 SER A C 1
ATOM 654 O O . SER A 1 84 ? -6.908 -0.777 -12.700 1.00 58.62 84 SER A O 1
ATOM 656 N N . GLY A 1 85 ? -5.618 0.576 -13.954 1.00 61.19 85 GLY A N 1
ATOM 657 C CA . GLY A 1 85 ? -6.307 0.383 -15.234 1.00 61.19 85 GLY A CA 1
ATOM 658 C C . GLY A 1 85 ? -5.876 -0.887 -15.981 1.00 61.19 85 GLY A C 1
ATOM 659 O O . GLY A 1 85 ? -5.530 -1.897 -15.376 1.00 61.19 85 GLY A O 1
ATOM 660 N N . GLU A 1 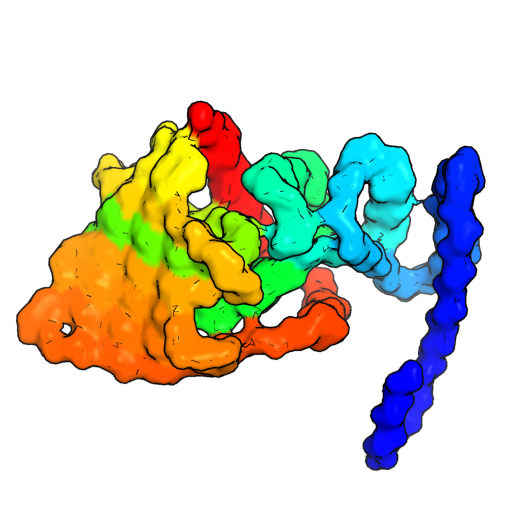86 ? -5.866 -0.843 -17.318 1.00 52.41 86 GLU A N 1
ATOM 661 C CA . GLU A 1 86 ? -5.404 -1.956 -18.179 1.00 52.41 86 GLU A CA 1
ATOM 662 C C . GLU A 1 86 ? -3.922 -2.333 -17.960 1.00 52.41 86 GLU A C 1
ATOM 664 O O . GLU A 1 86 ? -3.472 -3.393 -18.390 1.00 52.41 86 GLU A O 1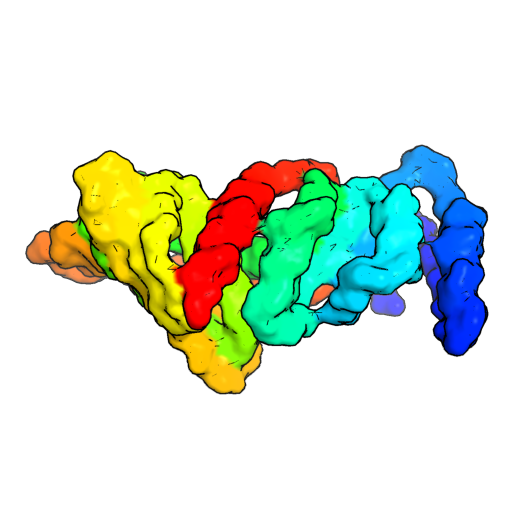
ATOM 669 N N . TRP A 1 87 ? -3.182 -1.495 -17.229 1.00 53.28 87 TRP A N 1
ATOM 670 C CA . TRP A 1 87 ? -1.790 -1.692 -16.827 1.00 53.28 87 TRP A CA 1
ATOM 671 C C . TRP A 1 87 ? -1.606 -2.556 -15.580 1.00 53.28 87 TRP A C 1
ATOM 673 O O . TRP A 1 87 ? -0.461 -2.901 -15.268 1.00 53.28 87 TRP A O 1
ATOM 683 N N . VAL A 1 88 ? -2.691 -2.977 -14.909 1.00 52.28 88 VAL A N 1
ATOM 684 C CA . VAL A 1 88 ? -2.659 -4.159 -14.027 1.00 52.28 88 VAL A CA 1
ATOM 685 C C . VAL A 1 88 ? -2.491 -5.388 -14.919 1.00 52.28 88 VAL A C 1
ATOM 687 O O . VAL A 1 88 ? -3.342 -6.272 -15.016 1.00 52.28 88 VAL A O 1
ATOM 690 N N . ASN A 1 89 ? -1.367 -5.441 -15.622 1.00 57.25 89 ASN A N 1
ATOM 691 C CA . ASN A 1 89 ? -0.854 -6.685 -16.113 1.00 57.25 89 ASN A CA 1
ATOM 692 C C . ASN A 1 89 ? -0.655 -7.552 -14.854 1.00 57.25 89 ASN A C 1
ATOM 694 O O . ASN A 1 89 ? -0.057 -7.066 -13.888 1.00 57.25 89 ASN A O 1
ATOM 698 N N . PRO A 1 90 ? -1.136 -8.806 -14.812 1.00 58.12 90 PRO A N 1
ATOM 699 C CA . PRO A 1 90 ? -0.945 -9.740 -13.691 1.00 58.12 90 PRO A CA 1
ATOM 700 C C . PRO A 1 90 ? 0.522 -9.995 -13.284 1.00 58.12 90 PRO A C 1
ATOM 702 O O . PRO A 1 90 ? 0.802 -10.854 -12.451 1.00 58.12 90 PRO A O 1
ATOM 705 N N . HIS A 1 91 ? 1.460 -9.279 -13.890 1.00 73.88 91 HIS A N 1
ATOM 706 C CA . HIS A 1 91 ? 2.894 -9.407 -13.782 1.00 73.88 91 HIS A CA 1
ATOM 707 C C . HIS A 1 91 ? 3.567 -8.116 -13.276 1.00 73.88 91 HIS A C 1
ATOM 709 O O . HIS A 1 91 ? 4.751 -7.920 -13.523 1.00 73.88 91 HIS A O 1
ATOM 715 N N . THR A 1 92 ? 2.854 -7.222 -12.584 1.00 81.69 92 THR A N 1
ATOM 716 C CA . THR A 1 92 ? 3.448 -5.998 -12.015 1.00 81.69 92 THR A CA 1
ATOM 717 C C . THR A 1 92 ? 3.755 -6.156 -10.520 1.00 81.69 92 THR A C 1
ATOM 719 O O . THR A 1 92 ? 2.869 -6.517 -9.747 1.00 81.69 92 THR A O 1
ATOM 722 N N . SER A 1 93 ? 4.991 -5.855 -10.104 1.00 86.38 93 SER A N 1
ATOM 723 C CA . SER A 1 93 ? 5.359 -5.629 -8.695 1.00 86.38 93 SER A CA 1
ATOM 724 C C . SER A 1 93 ? 5.580 -4.147 -8.433 1.00 86.38 93 SER A C 1
ATOM 726 O O . SER A 1 93 ? 6.171 -3.445 -9.255 1.00 86.38 93 SER A O 1
ATOM 728 N N . ASP A 1 94 ? 5.192 -3.703 -7.244 1.00 88.50 94 ASP A N 1
ATOM 729 C CA . ASP A 1 94 ? 5.414 -2.342 -6.770 1.00 88.50 94 ASP A CA 1
ATOM 730 C C . ASP A 1 94 ? 6.292 -2.351 -5.522 1.00 88.50 94 ASP A C 1
ATOM 732 O O . ASP A 1 94 ? 5.907 -2.885 -4.483 1.00 88.50 94 ASP A O 1
ATOM 736 N N . LEU A 1 95 ? 7.470 -1.736 -5.610 1.00 90.00 95 LEU A N 1
ATOM 737 C CA . LEU A 1 95 ? 8.403 -1.688 -4.487 1.00 90.00 95 LEU A CA 1
ATOM 738 C C . LEU A 1 95 ? 7.819 -0.939 -3.288 1.00 90.00 95 LEU A C 1
ATOM 740 O O . LEU A 1 95 ? 8.110 -1.294 -2.146 1.00 90.00 95 LEU A O 1
ATOM 744 N N . ASN A 1 96 ? 6.954 0.051 -3.520 1.00 89.75 96 ASN A N 1
ATOM 745 C CA . ASN A 1 96 ? 6.270 0.756 -2.443 1.00 89.75 96 ASN A CA 1
ATOM 746 C C . ASN A 1 96 ? 5.341 -0.193 -1.673 1.00 89.75 96 ASN A C 1
ATOM 748 O O . ASN A 1 96 ? 5.306 -0.180 -0.446 1.00 89.75 96 ASN A O 1
ATOM 752 N N . TRP A 1 97 ? 4.642 -1.095 -2.369 1.00 91.62 97 TRP A N 1
ATOM 753 C CA . TRP A 1 97 ? 3.832 -2.132 -1.726 1.00 91.62 97 TRP A CA 1
ATOM 754 C C . TRP A 1 97 ? 4.672 -3.080 -0.860 1.00 91.62 97 TRP A C 1
ATOM 756 O O . TRP A 1 97 ? 4.260 -3.454 0.249 1.00 91.62 97 TRP A O 1
ATOM 766 N N . SER A 1 98 ? 5.871 -3.422 -1.328 1.00 91.75 98 SER A N 1
ATOM 767 C CA . SER A 1 98 ? 6.827 -4.240 -0.581 1.00 91.75 98 SER A CA 1
ATOM 768 C C . SER A 1 98 ? 7.320 -3.512 0.677 1.00 91.75 98 SER A C 1
ATOM 770 O O . SER A 1 98 ? 7.319 -4.125 1.750 1.00 91.75 98 SER A O 1
ATOM 772 N N . ARG A 1 99 ? 7.590 -2.195 0.608 1.00 90.88 99 ARG A N 1
ATOM 773 C CA . ARG A 1 99 ? 7.891 -1.338 1.784 1.00 90.88 99 ARG A CA 1
ATOM 774 C C . ARG A 1 99 ? 6.768 -1.332 2.820 1.00 90.88 99 ARG A C 1
ATOM 776 O O . ARG A 1 99 ? 7.019 -1.249 4.018 1.00 90.88 99 ARG A O 1
ATOM 783 N N . LEU A 1 100 ? 5.517 -1.457 2.379 1.00 93.31 100 LEU A N 1
ATOM 784 C CA . LEU A 1 100 ? 4.356 -1.502 3.269 1.00 93.31 100 LEU A CA 1
ATOM 785 C C . LEU A 1 100 ? 4.158 -2.853 3.970 1.00 93.31 100 LEU A C 1
ATOM 787 O O . LEU A 1 100 ? 3.209 -2.986 4.742 1.00 93.31 100 LEU A O 1
ATOM 791 N N . THR A 1 101 ? 5.000 -3.865 3.727 1.00 93.44 101 THR A N 1
ATOM 792 C CA . THR A 1 101 ? 4.841 -5.192 4.353 1.00 93.44 101 THR A CA 1
ATOM 793 C C . THR A 1 101 ? 4.854 -5.102 5.880 1.00 93.44 101 THR A C 1
ATOM 795 O O . THR A 1 101 ? 3.893 -5.538 6.509 1.00 93.44 101 THR A O 1
ATOM 798 N N . SER A 1 102 ? 5.869 -4.467 6.480 1.00 94.19 102 SER A N 1
ATOM 799 C CA . SER A 1 102 ? 5.989 -4.381 7.946 1.00 94.19 102 SER A CA 1
ATOM 800 C C . SER A 1 102 ? 4.851 -3.574 8.581 1.00 94.19 102 SER A C 1
ATOM 802 O O . SER A 1 102 ? 4.391 -3.891 9.675 1.00 94.19 102 SER A O 1
ATOM 804 N N . TRP A 1 103 ? 4.338 -2.562 7.873 1.00 96.25 103 TRP A N 1
ATOM 805 C CA . TRP A 1 103 ? 3.157 -1.804 8.296 1.00 96.25 103 TRP A CA 1
ATOM 806 C C . TRP A 1 103 ? 1.900 -2.671 8.319 1.00 96.25 103 TRP A C 1
ATOM 808 O O . TRP A 1 103 ? 1.178 -2.684 9.314 1.00 96.25 103 TRP A O 1
ATOM 818 N N . ARG A 1 104 ? 1.648 -3.423 7.241 1.00 97.31 104 ARG A N 1
ATOM 819 C CA . ARG A 1 104 ? 0.502 -4.339 7.152 1.00 97.31 104 ARG A CA 1
ATOM 820 C C . ARG A 1 104 ? 0.570 -5.430 8.218 1.00 97.31 104 ARG A C 1
ATOM 822 O O . ARG A 1 104 ? -0.446 -5.726 8.840 1.00 97.31 104 ARG A O 1
ATOM 829 N N . GLU A 1 105 ? 1.754 -5.990 8.454 1.00 96.50 105 GLU A N 1
ATOM 830 C CA . GLU A 1 105 ? 1.988 -6.983 9.507 1.00 96.50 105 GLU A CA 1
ATOM 831 C C . GLU A 1 105 ? 1.712 -6.411 10.898 1.00 96.50 105 GLU A C 1
ATOM 833 O O . GLU A 1 105 ? 0.974 -7.022 11.667 1.00 96.50 105 GLU A O 1
ATOM 838 N N . MET A 1 106 ? 2.238 -5.224 11.212 1.00 96.81 106 MET A N 1
ATOM 839 C CA . MET A 1 106 ? 2.030 -4.606 12.521 1.00 96.81 106 MET A CA 1
ATOM 840 C C . MET A 1 106 ? 0.558 -4.269 12.768 1.00 96.81 106 MET A C 1
ATOM 842 O O . MET A 1 106 ? 0.047 -4.538 13.852 1.00 96.81 106 MET A O 1
ATOM 846 N N . ILE A 1 107 ? -0.147 -3.750 11.756 1.00 97.88 107 ILE A N 1
ATOM 847 C CA . ILE A 1 107 ? -1.592 -3.502 11.846 1.00 97.88 107 ILE A CA 1
ATOM 848 C C . ILE A 1 107 ? -2.342 -4.814 12.087 1.00 97.88 107 ILE A C 1
ATOM 850 O O . ILE A 1 107 ? -3.183 -4.869 12.978 1.00 97.88 107 ILE A O 1
ATOM 854 N N . ALA A 1 108 ? -2.034 -5.879 11.337 1.00 97.31 108 ALA A N 1
ATOM 855 C CA . ALA A 1 108 ? -2.686 -7.177 11.509 1.00 97.31 108 ALA A CA 1
ATOM 856 C C . ALA A 1 108 ? -2.473 -7.751 12.922 1.00 97.31 108 ALA A C 1
ATOM 858 O O . ALA A 1 108 ? -3.427 -8.229 13.534 1.00 97.31 108 ALA A O 1
ATOM 859 N N . GLN A 1 109 ? -1.261 -7.613 13.472 1.00 96.56 109 GLN A N 1
ATOM 860 C CA . GLN A 1 109 ? -0.918 -8.081 14.819 1.00 96.56 109 GLN A CA 1
ATOM 861 C C . GLN A 1 109 ? -1.739 -7.408 15.928 1.00 96.56 109 GLN A C 1
ATOM 863 O O . GLN A 1 109 ? -1.981 -8.026 16.970 1.00 96.56 109 GLN A O 1
ATOM 868 N N . LEU A 1 110 ? -2.223 -6.174 15.721 1.00 96.88 110 LEU A N 1
ATOM 869 C CA . LEU A 1 110 ? -3.130 -5.523 16.675 1.00 96.88 110 LEU A CA 1
ATOM 870 C C . LEU A 1 110 ? -4.460 -6.280 16.826 1.00 96.88 110 LEU A C 1
ATOM 872 O O . LEU A 1 110 ? -5.108 -6.150 17.861 1.00 96.88 110 LEU A O 1
ATOM 876 N N . PHE A 1 111 ? -4.840 -7.106 15.846 1.00 96.94 111 PHE A N 1
ATOM 877 C CA . PHE A 1 111 ? -6.096 -7.864 15.797 1.00 96.94 111 PHE A CA 1
ATOM 878 C C . PHE A 1 111 ? -5.899 -9.391 15.906 1.00 96.94 111 PHE A C 1
ATOM 880 O O . PHE A 1 111 ? -6.818 -10.168 15.621 1.00 96.94 111 PHE A O 1
ATOM 887 N N . ASP A 1 112 ? -4.719 -9.851 16.340 1.00 95.12 112 ASP A N 1
ATOM 888 C CA . ASP A 1 112 ? -4.431 -11.283 16.512 1.00 95.12 112 ASP A CA 1
ATOM 889 C C . ASP A 1 112 ? -5.242 -11.913 17.653 1.00 95.12 112 ASP A C 1
ATOM 891 O O . ASP A 1 112 ? -5.655 -13.076 17.560 1.00 95.12 112 ASP A O 1
ATOM 895 N N . SER A 1 113 ? -5.496 -11.157 18.728 1.00 93.00 113 SER A N 1
ATOM 896 C CA . SER A 1 113 ? -6.318 -11.638 19.839 1.00 93.00 113 SER A CA 1
ATOM 897 C C . SER A 1 113 ? -7.794 -11.715 19.411 1.00 93.00 113 SER A C 1
ATOM 899 O O . SER A 1 113 ? -8.271 -10.827 18.701 1.00 93.00 113 SER A O 1
ATOM 901 N N . PRO A 1 114 ? -8.555 -12.741 19.841 1.00 90.31 114 PRO A N 1
ATOM 902 C CA . PRO A 1 114 ? -9.985 -12.815 19.543 1.00 90.31 114 PRO A CA 1
ATOM 903 C C . PRO A 1 114 ? -10.760 -11.570 19.995 1.00 90.31 114 PRO A C 1
ATOM 905 O O . PRO A 1 114 ? -11.578 -11.069 19.235 1.00 90.31 114 PRO A O 1
ATOM 908 N N . ALA A 1 115 ? -10.440 -11.035 21.181 1.00 88.56 115 ALA A N 1
ATOM 909 C CA . ALA A 1 115 ? -11.074 -9.830 21.717 1.00 88.56 115 ALA A CA 1
ATOM 910 C C . ALA A 1 115 ? -10.853 -8.610 20.810 1.00 88.56 115 ALA A C 1
ATOM 912 O O . ALA A 1 115 ? -11.798 -7.895 20.496 1.00 88.56 115 ALA A O 1
ATOM 913 N N . ASN A 1 116 ? -9.627 -8.409 20.318 1.00 94.50 116 ASN A N 1
ATOM 914 C CA . ASN A 1 116 ? -9.326 -7.287 19.433 1.00 94.50 116 ASN A CA 1
ATOM 915 C C . ASN A 1 116 ? -9.983 -7.482 18.064 1.00 94.50 116 ASN A C 1
ATOM 917 O O . ASN A 1 116 ? -10.503 -6.530 17.489 1.00 94.50 116 ASN A O 1
ATOM 921 N N . ARG A 1 117 ? -9.987 -8.716 17.543 1.00 94.81 117 ARG A N 1
ATOM 922 C CA . ARG A 1 117 ? -10.534 -9.044 16.221 1.00 94.81 117 ARG A CA 1
ATOM 923 C C . ARG A 1 117 ? -12.003 -8.658 16.072 1.00 94.81 117 ARG A C 1
ATOM 925 O O . ARG A 1 117 ? -12.380 -8.182 15.003 1.00 94.81 117 ARG A O 1
ATOM 932 N N . ASP A 1 118 ? -12.806 -8.814 17.121 1.00 93.19 118 ASP A N 1
ATOM 933 C CA . ASP A 1 118 ? -14.232 -8.466 17.097 1.00 93.19 118 ASP A CA 1
ATOM 934 C C . ASP A 1 118 ? -14.464 -6.965 16.825 1.00 93.19 118 ASP A C 1
ATOM 936 O O . ASP A 1 118 ? -15.459 -6.591 16.200 1.00 93.19 118 ASP A O 1
ATOM 940 N N . HIS A 1 119 ? -13.505 -6.099 17.178 1.00 95.56 119 HIS A N 1
ATOM 941 C CA . HIS A 1 119 ? -13.592 -4.663 16.902 1.00 95.56 119 HIS A CA 1
ATOM 942 C C . HIS A 1 119 ? -13.481 -4.306 15.412 1.00 95.56 119 HIS A C 1
ATOM 944 O O . HIS A 1 119 ? -13.972 -3.242 15.023 1.00 95.56 119 HIS A O 1
ATOM 950 N N . LEU A 1 120 ? -12.923 -5.179 14.557 1.00 95.69 120 LEU A N 1
ATOM 951 C CA . LEU A 1 120 ? -12.837 -4.945 13.105 1.00 95.69 120 LEU A CA 1
ATOM 952 C C . LEU A 1 120 ? -14.210 -4.667 12.478 1.00 95.69 120 LEU A C 1
ATOM 954 O O . LEU A 1 120 ? -14.322 -3.827 11.586 1.00 95.69 120 LEU A O 1
ATOM 958 N N . ALA A 1 121 ? -15.258 -5.337 12.967 1.00 94.38 121 ALA A N 1
ATOM 959 C CA . ALA A 1 121 ? -16.626 -5.160 12.482 1.00 94.38 121 ALA A CA 1
ATOM 960 C C . ALA A 1 121 ? -17.237 -3.805 12.885 1.00 94.38 121 ALA A C 1
ATOM 962 O O . ALA A 1 121 ? -18.215 -3.368 12.287 1.00 94.38 121 ALA A O 1
ATOM 963 N N . THR A 1 122 ? -16.658 -3.134 13.883 1.00 95.94 122 THR A N 1
ATOM 964 C CA . THR A 1 122 ? -17.174 -1.880 14.452 1.00 95.94 122 THR A CA 1
ATOM 965 C C . THR A 1 122 ? -16.392 -0.639 14.035 1.00 95.94 122 THR A C 1
ATOM 967 O O . THR A 1 122 ? -16.831 0.464 14.353 1.00 95.94 122 THR A O 1
ATOM 970 N N . LEU A 1 123 ? -15.271 -0.801 13.321 1.00 97.81 123 LEU A N 1
ATOM 971 C CA . LEU A 1 123 ? -14.429 0.301 12.845 1.00 97.81 123 LEU A CA 1
ATOM 972 C C . LEU A 1 123 ? -15.238 1.308 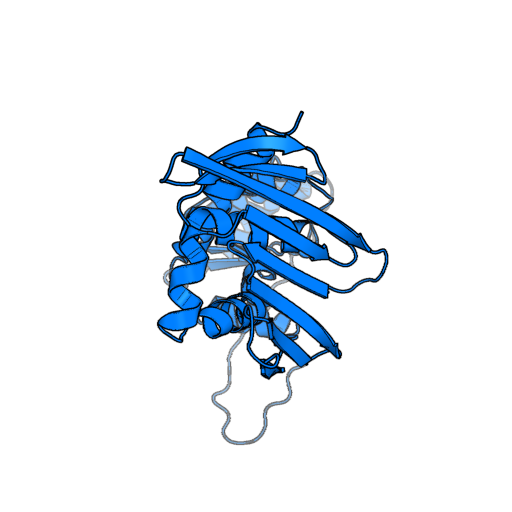12.027 1.00 97.81 123 LEU A C 1
ATOM 974 O O . LEU A 1 123 ? -15.793 0.950 10.990 1.00 97.81 123 LEU A O 1
ATOM 978 N N . ASP A 1 124 ? -15.302 2.555 12.480 1.00 97.94 124 ASP A N 1
ATOM 979 C CA . ASP A 1 124 ? -16.054 3.640 11.841 1.00 97.94 124 ASP A CA 1
ATOM 980 C C . ASP A 1 124 ? -15.166 4.816 11.411 1.00 97.94 124 ASP A C 1
ATOM 982 O O . ASP A 1 124 ? -15.594 5.645 10.601 1.00 97.94 124 ASP A O 1
ATOM 986 N N . LYS A 1 125 ? -13.909 4.862 11.872 1.00 98.50 125 LYS A N 1
ATOM 987 C CA . LYS A 1 125 ? -12.926 5.875 11.483 1.00 98.50 125 LYS A CA 1
ATOM 988 C C . LYS A 1 125 ? -11.554 5.268 11.240 1.00 98.50 125 LYS A C 1
ATOM 990 O O . LYS A 1 125 ? -11.079 4.422 11.994 1.00 98.50 125 LYS A O 1
ATOM 995 N N . VAL A 1 126 ? -10.896 5.757 10.197 1.00 98.62 126 VAL A N 1
ATOM 996 C CA . VAL A 1 126 ? -9.502 5.465 9.873 1.00 98.62 126 VAL A CA 1
ATOM 997 C C . VAL A 1 126 ? -8.797 6.773 9.550 1.00 98.62 126 VAL A C 1
ATOM 999 O O . VAL A 1 126 ? -9.287 7.563 8.748 1.00 98.62 126 VAL A O 1
ATOM 1002 N N . HIS A 1 127 ? -7.631 6.997 10.140 1.00 98.56 127 HIS A N 1
ATOM 1003 C CA . HIS A 1 127 ? -6.762 8.113 9.795 1.00 98.56 127 HIS A CA 1
ATOM 1004 C C . HIS A 1 127 ? -5.383 7.596 9.401 1.00 98.56 127 HIS A C 1
ATOM 1006 O O . HIS A 1 127 ? -4.776 6.833 10.154 1.00 98.56 127 HIS A O 1
ATOM 1012 N N . ILE A 1 128 ? -4.899 7.998 8.228 1.00 97.88 128 ILE A N 1
ATOM 1013 C CA . ILE A 1 128 ? -3.585 7.625 7.703 1.00 97.88 128 ILE A CA 1
ATOM 1014 C C . ILE A 1 128 ? -2.764 8.896 7.510 1.00 97.88 128 ILE A C 1
ATOM 1016 O O . ILE A 1 128 ? -3.151 9.786 6.759 1.00 97.88 128 ILE A O 1
ATOM 1020 N N . GLU A 1 129 ? -1.612 8.947 8.163 1.00 96.50 129 GLU A N 1
ATOM 1021 C CA . GLU A 1 129 ? -0.635 10.020 8.040 1.00 96.50 129 GLU A CA 1
ATOM 1022 C C . GLU A 1 129 ? 0.569 9.519 7.240 1.00 96.50 129 GLU A C 1
ATOM 1024 O O . GLU A 1 129 ? 1.190 8.504 7.586 1.00 96.50 129 GLU A O 1
ATOM 1029 N N . THR A 1 130 ? 0.916 10.238 6.178 1.00 92.50 130 THR A N 1
ATOM 1030 C CA . THR A 1 130 ? 2.068 9.948 5.313 1.00 92.50 130 THR A CA 1
ATOM 1031 C C . THR A 1 130 ? 3.024 11.132 5.304 1.00 92.50 130 THR A C 1
ATOM 1033 O O . THR A 1 130 ? 2.590 12.259 5.525 1.00 92.50 130 THR A O 1
ATOM 1036 N N . GLY A 1 131 ? 4.311 10.915 5.040 1.00 89.44 131 GLY A N 1
ATOM 1037 C CA . GLY A 1 131 ? 5.205 11.998 4.635 1.00 89.44 131 GLY A CA 1
ATOM 1038 C C . GLY A 1 131 ? 4.971 12.392 3.176 1.00 89.44 131 GLY A C 1
ATOM 1039 O O . GLY A 1 131 ? 3.848 12.284 2.673 1.00 89.44 131 GLY A O 1
ATOM 1040 N N . GLU A 1 132 ? 6.020 12.848 2.497 1.00 82.19 132 GLU A N 1
ATOM 1041 C CA . GLU A 1 132 ? 5.964 13.329 1.123 1.00 82.19 132 GLU A CA 1
ATOM 1042 C C . GLU A 1 132 ? 5.505 12.213 0.169 1.00 82.19 132 GLU A C 1
ATOM 1044 O O . GLU A 1 132 ? 6.114 11.150 0.061 1.00 82.19 132 GLU A O 1
ATOM 1049 N N . GLY A 1 133 ? 4.404 12.464 -0.540 1.00 79.12 133 GLY A N 1
ATOM 1050 C CA . GLY A 1 133 ? 3.778 11.488 -1.429 1.00 79.12 133 GLY A CA 1
ATOM 1051 C C . GLY A 1 133 ? 2.600 10.751 -0.785 1.00 79.12 133 GLY A C 1
ATOM 1052 O O . GLY A 1 133 ? 2.538 10.502 0.413 1.00 79.12 133 GLY A O 1
ATOM 1053 N N . ARG A 1 134 ? 1.604 10.415 -1.612 1.00 83.44 134 ARG A N 1
ATOM 1054 C CA . ARG A 1 134 ? 0.301 9.898 -1.143 1.00 83.44 134 ARG A CA 1
ATOM 1055 C C . ARG A 1 134 ? 0.080 8.427 -1.474 1.00 83.44 134 ARG A C 1
ATOM 1057 O O . ARG A 1 134 ? -0.882 7.831 -0.999 1.00 83.44 134 ARG A O 1
ATOM 1064 N N . SER A 1 135 ? 0.942 7.836 -2.301 1.00 87.75 135 SER A N 1
ATOM 1065 C CA . SER A 1 135 ? 0.752 6.477 -2.815 1.00 87.75 135 SER A CA 1
ATOM 1066 C C . SER A 1 135 ? 0.772 5.433 -1.704 1.00 87.75 135 SER A C 1
ATOM 1068 O O . SER A 1 135 ? -0.098 4.569 -1.683 1.00 87.75 135 SER A O 1
ATOM 1070 N N . ALA A 1 136 ? 1.674 5.568 -0.728 1.00 90.81 136 ALA A N 1
ATOM 1071 C CA . ALA A 1 136 ? 1.728 4.685 0.435 1.00 90.81 136 ALA A CA 1
ATOM 1072 C C . ALA A 1 136 ? 0.406 4.682 1.226 1.00 90.81 136 ALA A C 1
ATOM 1074 O O . ALA A 1 136 ? -0.111 3.624 1.586 1.00 90.81 136 ALA A O 1
ATOM 1075 N N . GLY A 1 137 ? -0.177 5.863 1.450 1.00 92.44 137 GLY A N 1
ATOM 1076 C CA . GLY A 1 137 ? -1.442 5.984 2.168 1.00 92.44 137 GLY A CA 1
ATOM 1077 C C . GLY A 1 137 ? -2.636 5.466 1.366 1.00 92.44 137 GLY A C 1
ATOM 1078 O O . GLY A 1 137 ? -3.485 4.782 1.931 1.00 92.44 137 GLY A O 1
ATOM 1079 N N . TRP A 1 138 ? -2.674 5.694 0.048 1.00 91.62 138 TRP A N 1
ATOM 1080 C CA . TRP A 1 138 ? -3.707 5.116 -0.820 1.00 91.62 138 TRP A CA 1
ATOM 1081 C C . TRP A 1 138 ? -3.626 3.592 -0.899 1.00 91.62 138 TRP A C 1
ATOM 1083 O O . TRP A 1 138 ? -4.654 2.929 -0.776 1.00 91.62 138 TRP A O 1
ATOM 1093 N N . LEU A 1 139 ? -2.426 3.026 -1.052 1.00 93.19 139 LEU A N 1
ATOM 1094 C CA . LEU A 1 139 ? -2.219 1.576 -1.033 1.00 93.19 139 LEU A CA 1
ATOM 1095 C C . LEU A 1 139 ? -2.689 0.973 0.292 1.00 93.19 139 LEU A C 1
ATOM 1097 O O . LEU A 1 139 ? -3.366 -0.054 0.296 1.00 93.19 139 LEU A O 1
ATOM 1101 N N . LEU A 1 140 ? -2.392 1.624 1.417 1.00 96.00 140 LEU A N 1
ATOM 1102 C CA . LEU A 1 140 ? -2.833 1.144 2.720 1.00 96.00 140 LEU A CA 1
ATOM 1103 C C . LEU A 1 140 ? -4.351 1.274 2.917 1.00 96.00 140 LEU A C 1
ATOM 1105 O O . LEU A 1 140 ? -4.979 0.349 3.433 1.00 96.00 140 LEU A O 1
ATOM 1109 N N . ALA A 1 141 ? -4.952 2.376 2.461 1.00 95.06 141 ALA A N 1
ATOM 1110 C CA . ALA A 1 141 ? -6.401 2.565 2.459 1.00 95.06 141 ALA A CA 1
ATOM 1111 C C . ALA A 1 141 ? -7.107 1.485 1.624 1.00 95.06 141 ALA A C 1
ATOM 1113 O O . ALA A 1 141 ? -8.057 0.857 2.093 1.00 95.06 141 ALA A O 1
ATOM 1114 N N . GLY A 1 142 ? -6.609 1.220 0.411 1.00 94.94 142 GLY A N 1
ATOM 1115 C CA . GLY A 1 142 ? -7.128 0.170 -0.462 1.00 94.94 142 GLY A CA 1
ATOM 1116 C C . GLY A 1 142 ? -6.943 -1.232 0.118 1.00 94.94 142 GLY A C 1
ATOM 1117 O O . GLY A 1 142 ? -7.835 -2.074 0.003 1.00 94.94 142 GLY A O 1
ATOM 1118 N N . TRP A 1 143 ? -5.825 -1.483 0.804 1.00 97.62 143 TRP A N 1
ATOM 1119 C CA . TRP A 1 143 ? -5.590 -2.746 1.497 1.00 97.62 143 TRP A CA 1
ATOM 1120 C C . TRP A 1 143 ? -6.609 -2.959 2.620 1.00 97.62 143 TRP A C 1
ATOM 1122 O O . TRP A 1 143 ? -7.293 -3.982 2.610 1.00 97.62 143 TRP A O 1
ATOM 1132 N N . LEU A 1 144 ? -6.781 -1.985 3.523 1.00 98.00 144 LEU A N 1
ATOM 1133 C CA . LEU A 1 144 ? -7.768 -2.053 4.608 1.00 98.00 144 LEU A CA 1
ATOM 1134 C C . LEU A 1 144 ? -9.182 -2.275 4.064 1.00 98.00 144 LEU A C 1
ATOM 1136 O O . LEU A 1 144 ? -9.847 -3.236 4.448 1.00 98.00 144 LEU A O 1
ATOM 1140 N N . ALA A 1 145 ? -9.615 -1.438 3.119 1.00 97.31 145 ALA A N 1
ATOM 1141 C CA . ALA A 1 145 ? -10.951 -1.532 2.545 1.00 97.31 145 ALA A CA 1
ATOM 1142 C C . ALA A 1 145 ? -11.177 -2.865 1.809 1.00 97.31 145 ALA A C 1
ATOM 1144 O O . ALA A 1 145 ? -12.234 -3.477 1.969 1.00 97.31 145 ALA A O 1
ATOM 1145 N N . SER A 1 146 ? -10.184 -3.371 1.062 1.00 97.06 146 SER A N 1
ATOM 1146 C CA . SER A 1 146 ? -10.299 -4.668 0.380 1.00 97.06 146 SER A CA 1
ATOM 1147 C C . SER A 1 146 ? -10.334 -5.849 1.355 1.00 97.06 146 SER A C 1
ATOM 1149 O O . SER A 1 146 ? -11.097 -6.786 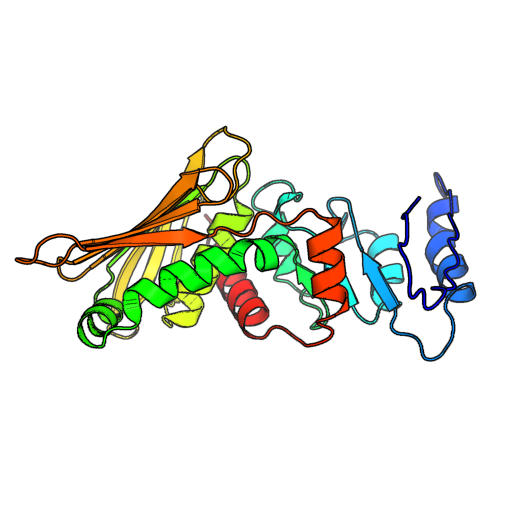1.135 1.00 97.06 146 SER A O 1
ATOM 1151 N N . ARG A 1 147 ? -9.547 -5.822 2.445 1.00 97.25 147 ARG A N 1
ATOM 1152 C CA . ARG A 1 147 ? -9.538 -6.896 3.457 1.00 97.25 147 ARG A CA 1
ATOM 1153 C C . ARG A 1 147 ? -10.811 -6.914 4.298 1.00 97.25 147 ARG A C 1
ATOM 1155 O O . ARG A 1 147 ? -11.262 -7.989 4.678 1.00 97.25 147 ARG A O 1
ATOM 1162 N N . LEU A 1 148 ? -11.381 -5.743 4.580 1.00 96.94 148 LEU A N 1
ATOM 1163 C CA . LEU A 1 148 ? -12.566 -5.593 5.429 1.00 96.94 148 LEU A CA 1
ATOM 1164 C C . LEU A 1 148 ? -13.882 -5.577 4.637 1.00 96.94 148 LEU A C 1
ATOM 1166 O O . LEU A 1 148 ? -14.953 -5.417 5.220 1.00 96.94 148 LEU A O 1
ATOM 1170 N N . GLY A 1 149 ? -13.819 -5.767 3.314 1.00 96.56 149 GLY A N 1
ATOM 1171 C CA . GLY A 1 149 ? -14.996 -5.840 2.449 1.00 96.56 149 GLY A CA 1
ATOM 1172 C C . GLY A 1 149 ? -15.778 -4.528 2.372 1.00 96.56 149 GLY A C 1
ATOM 1173 O O . GLY A 1 149 ? -16.993 -4.543 2.173 1.00 96.56 149 GLY A O 1
ATOM 1174 N N . TRP A 1 150 ? -15.104 -3.397 2.567 1.00 97.75 150 TRP A N 1
ATOM 1175 C CA . TRP A 1 150 ? -15.720 -2.078 2.504 1.00 97.75 150 TRP A CA 1
ATOM 1176 C C . TRP A 1 150 ? -15.986 -1.669 1.057 1.00 97.75 150 TRP A C 1
ATOM 1178 O O . TRP A 1 150 ? -15.189 -1.932 0.160 1.00 97.75 150 TRP A O 1
ATOM 1188 N N . GLN A 1 151 ? -17.104 -0.990 0.824 1.00 96.69 151 GLN A N 1
ATOM 1189 C CA . GLN A 1 151 ? -17.480 -0.454 -0.481 1.00 96.69 151 GLN A CA 1
ATOM 1190 C C . GLN A 1 151 ? -17.347 1.061 -0.466 1.00 96.69 151 GLN A C 1
ATOM 1192 O O . GLN A 1 151 ? -17.932 1.720 0.386 1.00 96.69 151 GLN A O 1
ATOM 1197 N N . VAL A 1 152 ? -16.606 1.632 -1.409 1.00 95.88 152 VAL A N 1
ATOM 1198 C CA . VAL A 1 152 ? -16.473 3.088 -1.504 1.00 95.88 152 VAL A CA 1
ATOM 1199 C C . VAL A 1 152 ? -17.804 3.734 -1.916 1.00 95.88 152 VAL A C 1
ATOM 1201 O O . VAL A 1 152 ? -18.413 3.371 -2.925 1.00 95.88 152 VAL A O 1
ATOM 1204 N N . GLU A 1 153 ? -18.267 4.715 -1.142 1.00 95.00 153 GLU A N 1
ATOM 1205 C CA . GLU A 1 153 ? -19.473 5.491 -1.449 1.00 95.00 153 GLU A CA 1
ATOM 1206 C C . GLU A 1 153 ? -19.108 6.815 -2.120 1.00 95.00 153 GLU A C 1
ATOM 1208 O O . GLU A 1 153 ? -19.570 7.076 -3.236 1.00 95.00 153 GLU A O 1
ATOM 1213 N N . HIS A 1 154 ? -18.224 7.584 -1.479 1.00 92.06 154 HIS A N 1
ATOM 1214 C CA . HIS A 1 154 ? -17.764 8.912 -1.894 1.00 92.06 154 HIS A CA 1
ATOM 1215 C C . HIS A 1 154 ? -16.267 9.058 -1.613 1.00 92.06 154 HIS A C 1
ATOM 1217 O O . HIS A 1 154 ? -15.791 8.540 -0.601 1.00 92.06 154 HIS A O 1
ATOM 1223 N N . ALA A 1 155 ? -15.536 9.765 -2.471 1.00 91.12 155 ALA A N 1
ATOM 1224 C CA . ALA A 1 155 ? -14.118 10.026 -2.273 1.00 91.12 155 ALA A CA 1
ATOM 1225 C C . ALA A 1 155 ? -13.782 11.489 -2.584 1.00 91.12 155 ALA A C 1
ATOM 1227 O O . ALA A 1 155 ? -14.214 12.063 -3.577 1.00 91.12 155 ALA A O 1
ATOM 1228 N N . GLU A 1 156 ? -12.967 12.071 -1.722 1.00 89.50 156 GLU A N 1
ATOM 1229 C CA . GLU A 1 156 ? -12.317 13.367 -1.864 1.00 89.50 156 GLU A CA 1
ATOM 1230 C C . GLU A 1 156 ? -10.813 13.155 -1.681 1.00 89.50 156 GLU A C 1
ATOM 1232 O O . GLU A 1 156 ? -10.402 12.139 -1.102 1.00 89.50 156 GLU A O 1
ATOM 1237 N N . PRO A 1 157 ? -9.966 14.100 -2.126 1.00 83.31 157 PRO A N 1
ATOM 1238 C CA . PRO A 1 157 ? -8.527 13.932 -2.055 1.00 83.31 157 PRO A CA 1
ATOM 1239 C C . PRO A 1 157 ? -8.042 13.489 -0.677 1.00 83.31 157 PRO A C 1
ATOM 1241 O O . PRO A 1 157 ? -7.242 12.571 -0.621 1.00 83.31 157 PRO A O 1
ATOM 1244 N N . GLU A 1 158 ? -8.501 14.086 0.420 1.00 89.00 158 GLU A N 1
ATOM 1245 C CA . GLU A 1 158 ? -8.018 13.812 1.789 1.00 89.00 158 GLU A CA 1
ATOM 1246 C C . GLU A 1 158 ? -8.990 12.980 2.634 1.00 89.00 158 GLU A C 1
ATOM 1248 O O . GLU A 1 158 ? -8.725 12.710 3.804 1.00 89.00 158 GLU A O 1
ATOM 1253 N N . SER A 1 159 ? -10.134 12.586 2.075 1.00 92.38 159 SER A N 1
ATOM 1254 C CA . SER A 1 159 ? -11.236 12.035 2.857 1.00 92.38 159 SER A CA 1
ATOM 1255 C C . SER A 1 159 ? -12.127 11.151 1.995 1.00 92.38 159 SER A C 1
ATOM 1257 O O . SER A 1 159 ? -12.575 11.558 0.936 1.00 92.38 159 SER A O 1
ATOM 1259 N N . SER A 1 160 ? -12.399 9.922 2.409 1.00 94.81 160 SER A N 1
ATOM 1260 C CA . SER A 1 160 ? -13.242 8.977 1.675 1.00 94.81 160 SER A CA 1
ATOM 1261 C C . SER A 1 160 ? -14.230 8.301 2.617 1.00 94.81 160 SER A C 1
ATOM 1263 O O . SER A 1 160 ? -13.876 7.883 3.719 1.00 94.81 160 SER A O 1
ATOM 1265 N N . ARG A 1 161 ? -15.483 8.187 2.174 1.00 97.19 161 ARG A N 1
ATOM 1266 C CA . ARG A 1 161 ? -16.551 7.476 2.880 1.00 97.19 161 ARG A CA 1
ATOM 1267 C C . ARG A 1 161 ? -16.720 6.094 2.264 1.00 97.19 161 ARG A C 1
ATOM 1269 O O . ARG A 1 161 ? -16.922 5.961 1.055 1.00 97.19 161 ARG A O 1
ATOM 1276 N N . PHE A 1 162 ? -16.717 5.081 3.115 1.00 97.81 162 PHE A N 1
ATOM 1277 C CA . PHE A 1 162 ? -17.005 3.704 2.749 1.00 97.81 162 PHE A CA 1
ATOM 1278 C C . PHE A 1 162 ? -18.243 3.197 3.480 1.00 97.81 162 PHE A C 1
ATOM 1280 O O . PHE A 1 162 ? -18.630 3.739 4.513 1.00 97.81 162 PHE A O 1
ATOM 1287 N N . ARG A 1 163 ? -18.820 2.114 2.969 1.00 97.81 163 ARG A N 1
ATOM 1288 C CA . ARG A 1 163 ? -19.888 1.339 3.591 1.00 97.81 163 ARG A CA 1
ATOM 1289 C C . ARG A 1 163 ? -19.394 -0.061 3.928 1.00 97.81 163 ARG A C 1
ATOM 1291 O O . ARG A 1 163 ? -18.810 -0.737 3.080 1.00 97.81 163 ARG A O 1
ATOM 1298 N N . ARG A 1 164 ? -19.648 -0.496 5.157 1.00 96.56 164 ARG A N 1
ATOM 1299 C CA . ARG A 1 164 ? -19.374 -1.848 5.654 1.00 96.56 164 ARG A CA 1
ATOM 1300 C C . ARG A 1 164 ? -20.465 -2.833 5.227 1.00 96.56 164 ARG A C 1
ATOM 1302 O O . ARG A 1 164 ? -21.515 -2.450 4.714 1.00 96.56 164 ARG A O 1
ATOM 1309 N N . ALA A 1 165 ? -20.237 -4.120 5.482 1.00 93.25 165 ALA A N 1
ATOM 1310 C CA . ALA A 1 165 ? -21.201 -5.178 5.175 1.00 93.25 165 ALA A CA 1
ATOM 1311 C C . ALA A 1 165 ? -22.523 -5.073 5.968 1.00 93.25 165 ALA A C 1
ATOM 1313 O O . ALA A 1 165 ? -23.557 -5.512 5.471 1.00 93.25 165 ALA A O 1
ATOM 1314 N N . ASP A 1 166 ? -22.502 -4.481 7.166 1.00 94.75 166 ASP A N 1
ATOM 1315 C CA . ASP A 1 166 ? -23.687 -4.213 8.000 1.00 94.75 166 ASP A CA 1
ATOM 1316 C C . ASP A 1 166 ? -24.483 -2.971 7.545 1.00 94.75 166 ASP A C 1
ATOM 1318 O O . ASP A 1 166 ? -25.556 -2.699 8.077 1.00 94.75 166 ASP A O 1
ATOM 1322 N N . GLY A 1 167 ? -23.988 -2.241 6.539 1.00 95.38 167 GLY A N 1
ATOM 1323 C CA . GLY A 1 167 ? -24.596 -1.019 6.015 1.00 95.38 167 GLY A CA 1
ATOM 1324 C C . GLY A 1 167 ? -24.137 0.266 6.708 1.00 95.38 167 GLY A C 1
ATOM 1325 O O . GLY A 1 167 ? -24.438 1.350 6.209 1.00 95.38 167 GLY A O 1
ATOM 1326 N N . GLU A 1 168 ? -23.377 0.167 7.798 1.00 97.06 168 GLU A N 1
ATOM 1327 C CA . GLU A 1 168 ? -22.818 1.324 8.493 1.00 97.06 168 GLU A CA 1
ATOM 1328 C C . GLU A 1 168 ? -21.639 1.926 7.721 1.00 97.06 168 GLU A C 1
ATOM 1330 O O . GLU A 1 168 ? -21.000 1.280 6.884 1.00 97.06 168 GLU A O 1
ATOM 1335 N N . GLY A 1 169 ? -21.346 3.197 7.993 1.00 97.19 169 GLY A N 1
ATOM 1336 C CA . GLY A 1 169 ? -20.293 3.916 7.285 1.00 97.19 169 GLY A CA 1
ATOM 1337 C C . GLY A 1 169 ? -18.949 3.916 8.003 1.00 97.19 169 GLY A C 1
ATOM 1338 O O . GLY A 1 169 ? -18.894 3.959 9.227 1.00 97.19 169 GLY A O 1
ATOM 1339 N N . VAL A 1 170 ? -17.873 3.980 7.220 1.00 98.25 170 VAL A N 1
ATOM 1340 C CA . VAL A 1 170 ? -16.507 4.227 7.698 1.00 98.25 170 VAL A CA 1
ATOM 1341 C C . VAL A 1 170 ? -15.976 5.498 7.061 1.00 98.25 170 VAL A C 1
ATOM 1343 O O . VAL A 1 170 ? -16.042 5.661 5.841 1.00 98.25 170 VAL A O 1
ATOM 1346 N N . GLN A 1 171 ? -15.444 6.394 7.882 1.00 98.31 171 GLN A N 1
ATOM 1347 C CA . GLN A 1 171 ? -14.740 7.579 7.423 1.00 98.31 171 GLN A CA 1
ATOM 1348 C C . GLN A 1 171 ? -13.238 7.310 7.402 1.00 98.31 171 GLN A C 1
ATOM 1350 O O . GLN A 1 171 ? -12.639 7.092 8.450 1.00 98.31 171 GLN A O 1
ATOM 1355 N N . LEU A 1 172 ? -12.616 7.363 6.229 1.00 98.00 172 LEU A N 1
ATOM 1356 C CA . LEU A 1 172 ? -11.165 7.297 6.089 1.00 98.00 172 LEU A CA 1
ATOM 1357 C C . LEU A 1 172 ? -10.637 8.679 5.724 1.00 98.00 172 LEU A C 1
ATOM 1359 O O . LEU A 1 172 ? -11.138 9.288 4.785 1.00 98.00 172 LEU A O 1
ATOM 1363 N N . SER A 1 173 ? -9.625 9.174 6.424 1.00 96.81 173 SER A N 1
ATOM 1364 C CA . SER A 1 173 ? -8.934 10.413 6.066 1.00 96.81 173 SER A CA 1
ATOM 1365 C C . SER A 1 173 ? -7.438 10.191 5.891 1.00 96.81 173 SER A C 1
ATOM 1367 O O . SER A 1 173 ? -6.838 9.346 6.557 1.00 96.81 173 SER A O 1
ATOM 1369 N N . LEU A 1 174 ? -6.843 10.951 4.975 1.00 93.62 174 LEU A N 1
ATOM 1370 C CA . LEU A 1 174 ? -5.432 10.883 4.626 1.00 93.62 174 LEU A CA 1
ATOM 1371 C C . LEU A 1 174 ? -4.811 12.272 4.725 1.00 93.62 174 LEU A C 1
ATOM 1373 O O . LEU A 1 174 ? -5.180 13.166 3.964 1.00 93.62 174 LEU A O 1
ATOM 1377 N N . SER A 1 175 ? -3.852 12.428 5.632 1.00 93.75 175 SER A N 1
ATOM 1378 C CA . SER A 1 175 ? -3.036 13.634 5.771 1.00 93.75 175 SER A CA 1
ATOM 1379 C C . SER A 1 175 ? -1.620 13.371 5.263 1.00 93.75 175 SER A C 1
ATOM 1381 O O . SER A 1 175 ? -1.084 12.265 5.367 1.00 93.75 175 SER A O 1
ATOM 1383 N N . THR A 1 176 ? -1.020 14.397 4.669 1.00 91.12 176 THR A N 1
ATOM 1384 C CA . THR A 1 176 ? 0.314 14.329 4.070 1.00 91.12 176 THR A CA 1
ATOM 1385 C C . THR A 1 176 ? 1.178 15.410 4.704 1.00 91.12 176 THR A C 1
ATOM 1387 O O . THR A 1 176 ? 0.818 16.586 4.704 1.00 91.12 176 THR A O 1
ATOM 1390 N N . HIS A 1 177 ? 2.311 14.999 5.254 1.00 90.00 177 HIS A N 1
ATOM 1391 C CA . HIS A 1 177 ? 3.323 15.858 5.852 1.00 90.00 177 HIS A CA 1
ATOM 1392 C C . HIS A 1 177 ? 4.425 16.155 4.830 1.00 90.00 177 HIS A C 1
ATOM 1394 O O . HIS A 1 177 ? 4.582 15.448 3.839 1.00 90.00 177 HIS A O 1
ATOM 1400 N N . THR A 1 178 ? 5.203 17.212 5.058 1.00 85.44 178 THR A N 1
ATOM 1401 C CA . THR A 1 178 ? 6.283 17.622 4.139 1.00 85.44 178 THR A CA 1
ATOM 1402 C C . THR A 1 178 ? 7.584 16.850 4.337 1.00 85.44 178 THR A C 1
ATOM 1404 O O . THR A 1 178 ? 8.531 17.055 3.586 1.00 85.44 178 THR A O 1
ATOM 1407 N N . GLU A 1 179 ? 7.683 16.029 5.382 1.00 82.62 179 GLU A N 1
ATOM 1408 C CA . GLU A 1 179 ? 8.889 15.244 5.634 1.00 82.62 179 GLU A CA 1
ATOM 1409 C C . GLU A 1 179 ? 9.001 14.108 4.613 1.00 82.62 179 GLU A C 1
ATOM 1411 O O . GLU A 1 179 ? 7.988 13.469 4.336 1.00 82.62 179 GLU A O 1
ATOM 1416 N N . PRO A 1 180 ? 10.199 13.793 4.089 1.00 78.19 180 PRO A N 1
ATOM 1417 C CA . PRO A 1 180 ? 10.409 12.726 3.108 1.00 78.19 180 PRO A CA 1
ATOM 1418 C C . PRO A 1 180 ? 10.386 11.337 3.771 1.00 78.19 180 PRO A C 1
ATOM 1420 O O . PRO A 1 180 ? 11.267 10.503 3.572 1.00 78.19 180 PRO A O 1
ATOM 1423 N N . LEU A 1 181 ? 9.394 11.111 4.626 1.00 79.00 181 LEU A N 1
ATOM 1424 C CA . LEU A 1 181 ? 9.115 9.847 5.282 1.00 79.00 181 LEU A CA 1
ATOM 1425 C C . LEU A 1 181 ? 8.011 9.116 4.515 1.00 79.00 181 LEU A C 1
ATOM 1427 O O . LEU A 1 181 ? 7.161 9.730 3.877 1.00 79.00 181 LEU A O 1
ATOM 1431 N N . GLY A 1 182 ? 7.997 7.787 4.607 1.00 85.12 182 GLY A N 1
ATOM 1432 C CA . GLY A 1 182 ? 6.877 6.981 4.118 1.00 85.12 182 GLY A CA 1
ATOM 1433 C C . GLY A 1 182 ? 5.629 7.142 4.997 1.00 85.12 182 GLY A C 1
ATOM 1434 O O . GLY A 1 182 ? 5.212 8.241 5.353 1.00 85.12 182 GLY A O 1
ATOM 1435 N N . LEU A 1 183 ? 5.012 6.031 5.398 1.00 92.19 183 LEU A N 1
ATOM 1436 C CA . LEU A 1 183 ? 3.964 6.082 6.422 1.00 92.19 183 LEU A CA 1
ATOM 1437 C C . LEU A 1 183 ? 4.521 6.578 7.766 1.00 92.19 183 LEU A C 1
ATOM 1439 O O . LEU A 1 183 ? 5.626 6.196 8.178 1.00 92.19 183 LEU A O 1
ATOM 1443 N N . ILE A 1 184 ? 3.724 7.412 8.437 1.00 95.00 184 ILE A N 1
ATOM 1444 C CA . ILE A 1 184 ? 4.028 8.017 9.738 1.00 95.00 184 ILE A CA 1
ATOM 1445 C C . ILE A 1 184 ? 3.111 7.440 10.814 1.00 95.00 184 ILE A C 1
ATOM 1447 O O . ILE A 1 184 ? 3.594 7.008 11.859 1.00 95.00 184 ILE A O 1
ATOM 1451 N N . ARG A 1 185 ? 1.796 7.403 10.571 1.00 97.38 185 ARG A N 1
ATOM 1452 C CA . ARG A 1 185 ? 0.814 6.893 11.535 1.00 97.38 185 ARG A CA 1
ATOM 1453 C C . ARG A 1 185 ? -0.405 6.318 10.833 1.00 97.38 185 ARG A C 1
ATOM 1455 O O . ARG A 1 185 ? -0.856 6.834 9.818 1.00 97.38 185 ARG A O 1
ATOM 1462 N N . VAL A 1 186 ? -0.980 5.286 11.429 1.00 98.38 186 VAL A N 1
ATOM 1463 C CA . VAL A 1 186 ? -2.295 4.748 11.091 1.00 98.38 186 VAL A CA 1
ATOM 1464 C C . VAL A 1 186 ? -3.088 4.640 12.379 1.00 98.38 186 VAL A C 1
ATOM 1466 O O . VAL A 1 186 ? -2.613 4.053 13.345 1.00 98.38 186 VAL A O 1
ATOM 1469 N N . THR A 1 187 ? -4.281 5.218 12.409 1.00 98.75 187 THR A N 1
ATOM 1470 C CA . THR A 1 187 ? -5.216 5.120 13.533 1.00 98.75 187 THR A CA 1
ATOM 1471 C C . THR A 1 187 ? -6.515 4.502 13.035 1.00 98.75 187 THR A C 1
ATOM 1473 O O . THR A 1 187 ? -7.072 4.985 12.053 1.00 98.75 187 THR A O 1
ATOM 1476 N N . LEU A 1 188 ? -6.993 3.448 13.693 1.00 98.69 188 LEU A N 1
ATOM 1477 C CA . LEU A 1 188 ? -8.291 2.821 13.444 1.00 98.69 188 LEU A CA 1
ATOM 1478 C C . LEU A 1 188 ? -9.138 2.936 14.714 1.00 98.69 188 LEU A C 1
ATOM 1480 O O . LEU A 1 188 ? -8.670 2.585 15.796 1.00 98.69 188 LEU A O 1
ATOM 1484 N N . GLU A 1 189 ? -10.371 3.415 14.592 1.00 98.38 189 GLU A N 1
ATOM 1485 C CA . GLU A 1 189 ? -11.285 3.607 15.722 1.00 98.38 189 GLU A CA 1
ATOM 1486 C C . GLU A 1 189 ? -12.663 3.022 15.411 1.00 98.38 189 GLU A C 1
ATOM 1488 O O . GLU A 1 189 ? -13.127 3.047 14.268 1.00 98.38 189 GLU A O 1
ATOM 1493 N N . GLY A 1 190 ? -13.322 2.495 16.441 1.00 96.88 190 GLY A N 1
ATOM 1494 C CA . GLY A 1 190 ? -14.689 1.990 16.349 1.00 96.88 190 GLY A CA 1
ATOM 1495 C C . GLY A 1 190 ? -15.118 1.236 17.599 1.00 96.88 190 GLY A C 1
ATOM 1496 O O . GLY A 1 190 ? -14.297 0.642 18.296 1.00 96.88 190 GLY A O 1
ATOM 1497 N N . GLY A 1 191 ? -16.412 1.289 17.923 1.00 92.44 191 GLY A N 1
ATOM 1498 C CA . GLY A 1 191 ? -16.956 0.577 19.088 1.00 92.44 191 GLY A CA 1
ATOM 1499 C C . GLY A 1 191 ? -16.321 0.983 20.428 1.00 92.44 191 GLY A C 1
ATOM 1500 O O . GLY A 1 191 ? -16.295 0.185 21.360 1.00 92.44 191 GLY A O 1
ATOM 1501 N N . GLY A 1 192 ? -15.774 2.202 20.516 1.00 94.75 192 GLY A N 1
ATOM 1502 C CA . GLY A 1 192 ? -15.047 2.712 21.684 1.00 94.75 192 GLY A CA 1
ATOM 1503 C C . GLY A 1 192 ? -13.577 2.285 21.778 1.00 94.75 192 GLY A C 1
ATOM 1504 O O . GLY A 1 192 ? -12.883 2.774 22.661 1.00 94.75 192 GLY A O 1
ATOM 1505 N N . ALA A 1 193 ? -13.098 1.417 20.887 1.00 97.38 193 ALA A N 1
ATOM 1506 C CA . ALA A 1 193 ? -11.700 1.008 20.824 1.00 97.38 193 ALA A CA 1
ATOM 1507 C C . ALA A 1 193 ? -10.897 1.876 19.849 1.00 97.38 193 ALA A C 1
ATOM 1509 O O . ALA A 1 193 ? -11.431 2.378 18.853 1.00 97.38 193 ALA A O 1
ATOM 1510 N N . ARG A 1 194 ? -9.597 2.002 20.122 1.00 98.31 194 ARG A N 1
ATOM 1511 C CA . ARG A 1 194 ? -8.627 2.706 19.285 1.00 98.31 194 ARG A CA 1
ATOM 1512 C C . ARG A 1 194 ? -7.365 1.865 19.105 1.00 98.31 194 ARG A C 1
ATOM 1514 O O . ARG A 1 194 ? -6.762 1.398 20.064 1.00 98.31 194 ARG A O 1
ATOM 1521 N N . PHE A 1 195 ? -6.945 1.724 17.855 1.00 98.56 195 PHE A N 1
ATOM 1522 C CA . PHE A 1 195 ? -5.768 0.969 17.439 1.00 98.56 195 PHE A CA 1
ATOM 1523 C C . PHE A 1 195 ? -4.842 1.902 16.669 1.00 98.56 195 PHE A C 1
ATOM 1525 O O . PHE A 1 195 ? -5.270 2.540 15.708 1.00 98.56 195 PHE A O 1
ATOM 1532 N N . VAL A 1 196 ? -3.584 2.009 17.081 1.00 98.62 196 VAL A N 1
ATOM 1533 C CA . VAL A 1 196 ? -2.608 2.904 16.448 1.00 98.62 196 VAL A CA 1
ATOM 1534 C C . VAL A 1 196 ? -1.376 2.113 16.060 1.00 98.62 196 VAL A C 1
ATOM 1536 O O . VAL A 1 196 ? -0.869 1.340 16.860 1.00 98.62 196 VAL A O 1
ATOM 1539 N N . VAL A 1 197 ? -0.867 2.344 14.856 1.00 98.38 197 VAL A N 1
ATOM 1540 C CA . VAL A 1 197 ? 0.519 2.037 14.503 1.00 98.38 197 VAL A CA 1
ATOM 1541 C C . VAL A 1 197 ? 1.195 3.352 14.159 1.00 98.38 197 VAL A C 1
ATOM 1543 O O . VAL A 1 197 ? 0.709 4.076 13.292 1.00 98.38 197 VAL A O 1
ATOM 1546 N N . GLN A 1 198 ? 2.286 3.693 14.837 1.00 97.31 198 GLN A N 1
ATOM 1547 C CA . GLN A 1 198 ? 3.016 4.936 14.601 1.00 97.31 198 GLN A CA 1
ATOM 1548 C C . GLN A 1 198 ? 4.512 4.684 14.491 1.00 97.31 198 GLN A C 1
ATOM 1550 O O . GLN A 1 198 ? 5.088 3.923 15.262 1.00 97.31 198 GLN A O 1
ATOM 1555 N N . ARG A 1 199 ? 5.155 5.354 13.543 1.00 95.19 199 ARG A N 1
ATOM 1556 C CA . ARG A 1 199 ? 6.608 5.385 13.436 1.00 95.19 199 ARG A CA 1
ATOM 1557 C C . ARG A 1 199 ? 7.180 6.172 14.614 1.00 95.19 199 ARG A C 1
ATOM 1559 O O . ARG A 1 199 ? 6.760 7.300 14.858 1.00 95.19 199 ARG A O 1
ATOM 1566 N N . VAL A 1 200 ? 8.157 5.592 15.305 1.00 95.00 200 VAL A N 1
ATOM 1567 C CA . VAL A 1 200 ? 8.872 6.241 16.422 1.00 95.00 200 VAL A CA 1
ATOM 1568 C C . VAL A 1 200 ? 10.362 6.433 16.129 1.00 95.00 200 VAL A C 1
ATOM 1570 O O . VAL A 1 200 ? 10.998 7.292 16.733 1.00 95.00 200 VAL A O 1
ATOM 1573 N N . ALA A 1 201 ? 10.909 5.673 15.173 1.00 91.12 201 ALA A N 1
ATOM 1574 C CA . ALA A 1 201 ? 12.250 5.849 14.617 1.00 91.12 201 ALA A CA 1
ATOM 1575 C C . ALA A 1 201 ? 12.292 5.412 13.135 1.00 91.12 201 ALA A C 1
ATOM 1577 O O . ALA A 1 201 ? 11.279 5.008 12.559 1.00 91.12 201 ALA A O 1
ATOM 1578 N N . GLU A 1 202 ? 13.463 5.491 12.503 1.00 85.75 202 GLU A N 1
ATOM 1579 C CA . GLU A 1 202 ? 13.673 5.107 11.095 1.00 85.75 202 GLU A CA 1
ATOM 1580 C C . GLU A 1 202 ? 13.291 3.642 10.816 1.00 85.75 202 GLU A C 1
ATOM 1582 O O . GLU A 1 202 ? 12.624 3.344 9.828 1.00 85.75 202 GLU A O 1
ATOM 1587 N N . ASP A 1 203 ? 13.595 2.738 11.742 1.00 89.31 203 ASP A N 1
ATOM 1588 C CA . ASP A 1 203 ? 13.382 1.296 11.611 1.00 89.31 203 ASP A CA 1
ATOM 1589 C C . ASP A 1 203 ? 12.466 0.725 12.710 1.00 89.31 203 ASP A C 1
ATOM 1591 O O . ASP A 1 203 ? 12.446 -0.481 12.972 1.00 89.31 203 ASP A O 1
ATOM 1595 N N . CYS A 1 204 ? 11.693 1.588 13.375 1.00 93.88 204 CYS A N 1
ATOM 1596 C CA . CYS A 1 204 ? 10.868 1.207 14.517 1.00 93.88 204 CYS A CA 1
ATOM 1597 C C . CYS A 1 204 ? 9.491 1.872 14.480 1.00 93.88 204 CYS A C 1
ATOM 1599 O O . CYS A 1 204 ? 9.354 3.075 14.220 1.00 93.88 204 CYS A O 1
ATOM 1601 N N . ALA A 1 205 ? 8.474 1.081 14.802 1.00 96.25 205 ALA A N 1
ATOM 1602 C CA . ALA A 1 205 ? 7.124 1.546 15.053 1.00 96.25 205 ALA A CA 1
ATOM 1603 C C . ALA A 1 205 ? 6.579 0.981 16.359 1.00 96.25 205 ALA A C 1
ATOM 1605 O O . ALA A 1 205 ? 6.983 -0.076 16.842 1.00 96.25 205 ALA A O 1
ATOM 1606 N N . GLU A 1 206 ? 5.623 1.710 16.901 1.00 97.88 206 GLU A N 1
ATOM 1607 C CA . GLU A 1 206 ? 4.863 1.352 18.077 1.00 97.88 206 GLU A CA 1
ATOM 1608 C C . GLU A 1 206 ? 3.419 1.056 17.674 1.00 97.88 206 GLU A C 1
ATOM 1610 O O . GLU A 1 206 ? 2.767 1.853 16.994 1.00 97.88 206 GLU A O 1
ATOM 1615 N N . GLY A 1 207 ? 2.932 -0.103 18.100 1.00 97.94 207 GLY A N 1
ATOM 1616 C CA . GLY A 1 207 ? 1.538 -0.504 18.061 1.00 97.94 207 GLY A CA 1
ATOM 1617 C C . GLY A 1 207 ? 0.875 -0.253 19.413 1.00 97.94 207 GLY A C 1
ATOM 1618 O O . GLY A 1 207 ? 1.366 -0.736 20.431 1.00 97.94 207 GLY A O 1
ATOM 1619 N N . ILE A 1 208 ? -0.246 0.463 19.425 1.00 98.31 208 ILE A N 1
ATOM 1620 C CA . ILE A 1 208 ? -1.014 0.801 20.626 1.00 98.31 208 ILE A CA 1
ATOM 1621 C C . ILE A 1 208 ? -2.432 0.259 20.470 1.00 98.31 208 ILE A C 1
ATOM 1623 O O . ILE A 1 208 ? -3.082 0.490 19.448 1.00 98.31 208 ILE A O 1
ATOM 1627 N N . VAL A 1 209 ? -2.915 -0.437 21.494 1.00 98.12 209 VAL A N 1
ATOM 1628 C CA . VAL A 1 209 ? -4.301 -0.893 21.612 1.00 98.12 209 VAL A CA 1
ATOM 1629 C C . VAL A 1 209 ? -4.913 -0.259 22.854 1.00 98.12 209 VAL A C 1
ATOM 1631 O O . VAL A 1 209 ? -4.471 -0.530 23.967 1.00 98.12 209 VAL A O 1
ATOM 1634 N N . ASP A 1 210 ? -5.928 0.572 22.658 1.00 97.25 210 ASP A N 1
ATOM 1635 C CA . ASP A 1 210 ? -6.672 1.255 23.713 1.00 97.25 210 ASP A CA 1
ATOM 1636 C C . ASP A 1 210 ? -8.130 0.775 23.676 1.00 97.25 210 ASP A C 1
ATOM 1638 O O . ASP A 1 210 ? -8.868 1.050 22.723 1.00 97.25 210 ASP A O 1
ATOM 1642 N N . LEU A 1 211 ? -8.513 -0.022 24.678 1.00 95.81 211 LEU A N 1
ATOM 1643 C CA . LEU A 1 211 ? -9.837 -0.633 24.793 1.00 95.81 211 LEU A CA 1
ATOM 1644 C C . LEU A 1 211 ? -10.628 0.001 25.948 1.00 95.81 211 LEU A C 1
ATOM 1646 O O . LEU A 1 211 ? -10.053 0.301 26.999 1.00 95.81 211 LEU A O 1
ATOM 1650 N N . PRO A 1 212 ? -11.960 0.148 25.821 1.00 91.94 212 PRO A N 1
ATOM 1651 C CA . PRO A 1 212 ? -12.793 0.708 26.879 1.00 91.94 212 PRO A CA 1
ATOM 1652 C C . PRO A 1 212 ? -12.633 -0.012 28.225 1.00 91.94 212 PRO A C 1
ATOM 1654 O O . PRO A 1 212 ? -13.009 -1.171 28.374 1.00 91.94 212 PRO A O 1
ATOM 1657 N N . GLY A 1 213 ? -12.154 0.713 29.238 1.00 91.12 213 GLY A N 1
ATOM 1658 C CA . GLY A 1 213 ? -12.046 0.199 30.608 1.00 91.12 213 GLY A CA 1
ATOM 1659 C C . GLY A 1 213 ? -10.808 -0.658 30.883 1.00 91.12 213 GLY A C 1
ATOM 1660 O O . GLY A 1 213 ? -10.683 -1.181 31.991 1.00 91.12 213 GLY A O 1
ATOM 1661 N N . GLU A 1 214 ? -9.887 -0.767 29.926 1.00 92.50 214 GLU A N 1
ATOM 1662 C CA . GLU A 1 214 ? -8.604 -1.450 30.087 1.00 92.50 214 GLU A CA 1
ATOM 1663 C C . GLU A 1 214 ? -7.444 -0.445 30.045 1.00 92.50 214 GLU A C 1
ATOM 1665 O O . GLU A 1 214 ? -7.585 0.682 29.574 1.00 92.50 214 GLU A O 1
ATOM 1670 N N . ALA A 1 215 ? -6.286 -0.830 30.586 1.00 93.62 215 ALA A N 1
ATOM 1671 C CA . ALA A 1 215 ? -5.075 -0.036 30.404 1.00 93.62 215 ALA A CA 1
ATOM 1672 C C . ALA A 1 215 ? -4.552 -0.232 28.968 1.00 93.62 215 ALA A C 1
ATOM 1674 O O . ALA A 1 215 ? -4.550 -1.377 28.504 1.00 93.62 215 ALA A O 1
ATOM 1675 N N . PRO A 1 216 ? -4.070 0.825 28.285 1.00 94.50 216 PRO A N 1
ATOM 1676 C CA . PRO A 1 216 ? -3.525 0.688 26.941 1.00 94.50 216 PRO A CA 1
ATOM 1677 C C . PRO A 1 216 ? -2.381 -0.326 26.882 1.00 94.50 216 PRO A C 1
ATOM 1679 O O . PRO A 1 216 ? -1.523 -0.375 27.768 1.00 94.50 216 PRO A O 1
ATOM 1682 N N . LEU A 1 217 ? -2.368 -1.130 25.821 1.00 95.19 217 LEU A N 1
ATOM 1683 C CA . LEU A 1 217 ? -1.299 -2.074 25.531 1.00 95.19 217 LEU A CA 1
ATOM 1684 C C . LEU A 1 217 ? -0.409 -1.515 24.423 1.00 95.19 217 LEU A C 1
ATOM 1686 O O . LEU A 1 217 ? -0.879 -1.259 23.317 1.00 95.19 217 LEU A O 1
ATOM 1690 N N . GLU A 1 218 ? 0.884 -1.414 24.704 1.00 96.12 218 GLU A N 1
ATOM 1691 C CA . GLU A 1 218 ? 1.896 -0.917 23.771 1.00 96.12 218 GLU A CA 1
ATOM 1692 C C . GLU A 1 218 ? 2.847 -2.046 23.360 1.00 96.12 218 GLU A C 1
ATOM 1694 O O . GLU A 1 218 ? 3.222 -2.903 24.170 1.00 96.12 218 GLU A O 1
ATOM 1699 N N . ARG A 1 219 ? 3.235 -2.071 22.084 1.00 94.50 219 ARG A N 1
ATOM 1700 C CA . ARG A 1 219 ? 4.188 -3.037 21.529 1.00 94.50 219 ARG A CA 1
ATOM 1701 C C . ARG A 1 219 ? 5.091 -2.367 20.509 1.00 94.50 219 ARG A C 1
ATOM 1703 O O . ARG A 1 219 ? 4.611 -1.746 19.572 1.00 94.50 219 ARG A O 1
ATOM 1710 N N . MET A 1 220 ? 6.393 -2.571 20.649 1.00 96.44 220 MET A N 1
ATOM 1711 C CA . MET A 1 220 ? 7.362 -2.160 19.636 1.00 96.44 220 MET A CA 1
ATOM 1712 C C . MET A 1 220 ? 7.466 -3.221 18.543 1.00 96.44 220 MET A C 1
ATOM 1714 O O . MET A 1 220 ? 7.442 -4.421 18.826 1.00 96.44 220 MET A O 1
ATOM 1718 N N . GLY A 1 221 ? 7.651 -2.780 17.308 1.00 93.25 221 GLY A N 1
ATOM 1719 C CA . GLY A 1 221 ? 7.984 -3.647 16.194 1.00 93.25 221 GLY A CA 1
ATOM 1720 C C . GLY A 1 221 ? 8.925 -2.968 15.209 1.00 93.25 221 GLY A C 1
ATOM 1721 O O . GLY A 1 221 ? 9.081 -1.748 15.182 1.00 93.25 221 GLY A O 1
ATOM 1722 N N . HIS A 1 222 ? 9.579 -3.792 14.404 1.00 92.81 222 HIS A N 1
ATOM 1723 C CA . HIS A 1 222 ? 10.562 -3.333 13.438 1.00 92.81 222 HIS A CA 1
ATOM 1724 C C . HIS A 1 222 ? 9.875 -2.884 12.146 1.00 92.81 222 HIS A C 1
ATOM 1726 O O . HIS A 1 222 ? 9.028 -3.597 11.603 1.00 92.81 222 HIS A O 1
ATOM 1732 N N . LEU A 1 223 ? 10.252 -1.709 11.649 1.00 88.19 223 LEU A N 1
ATOM 1733 C CA . LEU A 1 223 ? 9.925 -1.272 10.302 1.00 88.19 223 LEU A CA 1
ATOM 1734 C C . LEU A 1 223 ? 11.096 -1.593 9.389 1.00 88.19 223 LEU A C 1
ATOM 1736 O O . LEU A 1 223 ? 12.224 -1.173 9.628 1.00 88.19 223 LEU A O 1
ATOM 1740 N N . THR A 1 224 ? 10.810 -2.327 8.325 1.00 81.75 224 THR A N 1
ATOM 1741 C CA . THR A 1 224 ? 11.819 -2.685 7.340 1.00 81.75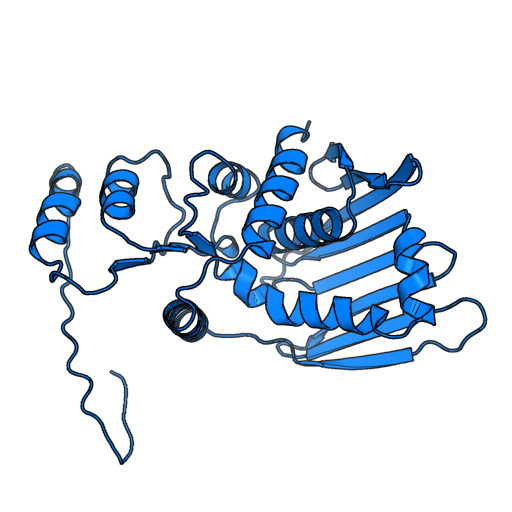 224 THR A CA 1
ATOM 1742 C C . THR A 1 224 ? 12.020 -1.515 6.385 1.00 81.75 224 THR A C 1
ATOM 1744 O O . THR A 1 224 ? 11.189 -1.285 5.507 1.00 81.75 224 THR A O 1
ATOM 1747 N N . ASP A 1 225 ? 13.118 -0.776 6.552 1.00 74.06 225 ASP A N 1
ATOM 1748 C CA . ASP A 1 225 ? 13.553 0.229 5.578 1.00 74.06 225 ASP A CA 1
ATOM 1749 C C . ASP A 1 225 ? 14.636 -0.354 4.661 1.00 74.06 225 ASP A C 1
ATOM 1751 O O . ASP A 1 225 ? 15.843 -0.243 4.881 1.00 74.06 225 ASP A O 1
ATOM 1755 N N . GLU A 1 226 ? 14.186 -1.106 3.658 1.00 80.69 226 GLU A N 1
ATOM 1756 C CA . GLU A 1 226 ? 15.069 -1.748 2.689 1.00 80.69 226 GLU A CA 1
ATOM 1757 C C . GLU A 1 226 ? 15.522 -0.759 1.605 1.00 80.69 226 GLU A C 1
ATOM 1759 O O . GLU A 1 226 ? 14.728 -0.020 1.021 1.00 80.69 226 GLU A O 1
ATOM 1764 N N . SER A 1 227 ? 16.810 -0.789 1.251 1.00 86.38 227 SER A N 1
ATOM 1765 C CA . SER A 1 227 ? 17.294 -0.081 0.056 1.00 86.38 227 SER A CA 1
ATOM 1766 C C . SER A 1 227 ? 16.556 -0.550 -1.210 1.00 86.38 227 SER A C 1
ATOM 1768 O O . SER A 1 227 ? 16.108 -1.695 -1.276 1.00 86.38 227 SER A O 1
ATOM 1770 N N . GLU A 1 228 ? 16.491 0.285 -2.255 1.00 86.69 228 GLU A N 1
ATOM 1771 C CA . GLU A 1 228 ? 15.907 -0.106 -3.555 1.00 86.69 228 GLU A CA 1
ATOM 1772 C C . GLU A 1 228 ? 16.499 -1.428 -4.074 1.00 86.69 228 GLU A C 1
ATOM 1774 O O . GLU A 1 228 ? 15.768 -2.319 -4.492 1.00 86.69 228 GLU A O 1
ATOM 1779 N N . ALA A 1 229 ? 17.820 -1.604 -3.969 1.00 88.62 229 ALA A N 1
ATOM 1780 C CA . ALA A 1 229 ? 18.493 -2.829 -4.395 1.00 88.62 229 ALA A CA 1
ATOM 1781 C C . ALA A 1 229 ? 18.051 -4.069 -3.595 1.00 88.62 229 ALA A C 1
ATOM 1783 O O . ALA A 1 229 ? 17.962 -5.160 -4.162 1.00 88.62 229 ALA A O 1
ATOM 1784 N N . ALA A 1 230 ? 17.774 -3.913 -2.297 1.00 88.69 230 ALA A N 1
ATOM 1785 C CA . ALA A 1 230 ? 17.273 -4.996 -1.453 1.00 88.69 230 ALA A CA 1
ATOM 1786 C C . ALA A 1 230 ? 15.832 -5.366 -1.830 1.00 88.69 230 ALA A C 1
ATOM 1788 O O . ALA A 1 230 ? 15.550 -6.541 -2.053 1.00 88.69 230 ALA A O 1
ATOM 1789 N N . LEU A 1 231 ? 14.964 -4.368 -2.029 1.00 89.06 231 LEU A N 1
ATOM 1790 C CA . LEU A 1 231 ? 13.594 -4.593 -2.495 1.00 89.06 231 LEU A CA 1
ATOM 1791 C C . LEU A 1 231 ? 13.550 -5.250 -3.872 1.00 89.06 231 LEU A C 1
ATOM 1793 O O . LEU A 1 231 ? 12.828 -6.221 -4.057 1.00 89.06 231 LEU A O 1
ATOM 1797 N N . LEU A 1 232 ? 14.360 -4.774 -4.820 1.00 89.50 232 LEU A N 1
ATOM 1798 C CA . LEU A 1 232 ? 14.477 -5.396 -6.137 1.00 89.50 232 LEU A CA 1
ATOM 1799 C C . LEU A 1 232 ? 14.933 -6.849 -6.021 1.00 89.50 232 LEU A C 1
ATOM 1801 O O . LEU A 1 232 ? 14.355 -7.714 -6.667 1.00 89.50 232 LEU A O 1
ATOM 1805 N N . SER A 1 233 ? 15.937 -7.132 -5.188 1.00 88.56 233 SER A N 1
ATOM 1806 C CA . SER A 1 233 ? 16.421 -8.504 -4.981 1.00 88.56 233 SER A CA 1
ATOM 1807 C C . SER A 1 233 ? 15.324 -9.404 -4.407 1.00 88.56 233 SER A C 1
ATOM 1809 O O . SER A 1 233 ? 15.112 -10.506 -4.901 1.00 88.56 233 SER A O 1
ATOM 1811 N N . ARG A 1 234 ? 14.571 -8.906 -3.424 1.00 85.50 234 ARG A N 1
ATOM 1812 C CA . ARG A 1 234 ? 13.439 -9.619 -2.829 1.00 85.50 234 ARG A CA 1
ATOM 1813 C C . ARG A 1 234 ? 12.319 -9.873 -3.838 1.00 85.50 234 ARG A C 1
ATOM 1815 O O . ARG A 1 234 ? 11.790 -10.979 -3.892 1.00 85.50 234 ARG A O 1
ATOM 1822 N N . GLU A 1 235 ? 11.961 -8.882 -4.648 1.00 87.00 235 GLU A N 1
ATOM 1823 C CA . GLU A 1 235 ? 10.966 -9.062 -5.707 1.00 87.00 235 GLU A CA 1
ATOM 1824 C C . GLU A 1 235 ? 11.461 -10.032 -6.788 1.00 87.00 235 GLU A C 1
ATOM 1826 O O . GLU A 1 235 ? 10.670 -10.811 -7.315 1.00 87.00 235 GLU A O 1
ATOM 1831 N N . LEU A 1 236 ? 12.766 -10.042 -7.092 1.00 87.44 236 LEU A N 1
ATOM 1832 C CA . LEU A 1 236 ? 13.364 -11.015 -8.011 1.00 87.44 236 LEU A CA 1
ATOM 1833 C C . LEU A 1 236 ? 13.261 -12.455 -7.485 1.00 87.44 236 LEU A C 1
ATOM 1835 O O . LEU A 1 236 ? 13.034 -13.374 -8.272 1.00 87.44 236 LEU A O 1
ATOM 1839 N N . ASP A 1 237 ? 13.383 -12.653 -6.172 1.00 84.25 237 ASP A N 1
ATOM 1840 C CA . ASP A 1 237 ? 13.163 -13.957 -5.536 1.00 84.25 237 ASP A CA 1
ATOM 1841 C C . ASP A 1 237 ? 11.673 -14.354 -5.552 1.00 84.25 237 ASP A C 1
ATOM 1843 O O . ASP A 1 237 ? 11.320 -15.533 -5.657 1.00 84.25 237 ASP A O 1
ATOM 1847 N N . LEU A 1 238 ? 10.778 -13.364 -5.490 1.00 74.44 238 LEU A N 1
ATOM 1848 C CA . LEU A 1 238 ? 9.327 -13.524 -5.447 1.00 74.44 238 LEU A CA 1
ATOM 1849 C C . LEU A 1 238 ? 8.705 -13.399 -6.847 1.00 74.44 238 LEU A C 1
ATOM 1851 O O . LEU A 1 238 ? 7.933 -12.495 -7.149 1.00 74.44 238 LEU A O 1
ATOM 1855 N N . MET A 1 239 ? 8.942 -14.392 -7.704 1.00 71.88 239 MET A N 1
ATOM 1856 C CA . MET A 1 239 ? 8.325 -14.465 -9.042 1.00 71.88 239 MET A CA 1
ATOM 1857 C C . MET A 1 239 ? 6.821 -14.827 -9.043 1.00 71.88 239 MET A C 1
ATOM 1859 O O . MET A 1 239 ? 6.232 -15.031 -10.104 1.00 71.88 239 MET A O 1
ATOM 1863 N N . ALA A 1 240 ? 6.152 -14.862 -7.885 1.00 75.81 240 ALA A N 1
ATOM 1864 C CA . ALA A 1 240 ? 4.728 -15.189 -7.757 1.00 75.81 240 ALA A CA 1
ATOM 1865 C C . ALA A 1 240 ? 3.814 -13.951 -7.800 1.00 75.81 240 ALA A C 1
ATOM 1867 O O . ALA A 1 240 ? 4.216 -12.857 -7.406 1.00 75.81 240 ALA A O 1
ATOM 1868 N N . ARG A 1 241 ? 2.571 -14.131 -8.262 1.00 80.44 241 ARG A N 1
ATOM 1869 C CA . ARG A 1 241 ? 1.540 -13.079 -8.251 1.00 80.44 241 ARG A CA 1
ATOM 1870 C C . ARG A 1 241 ? 1.120 -12.745 -6.821 1.00 80.44 241 ARG A C 1
ATOM 1872 O O . ARG A 1 241 ? 0.782 -13.656 -6.062 1.00 80.44 241 ARG A O 1
ATOM 1879 N N . ASP A 1 242 ? 1.068 -11.458 -6.485 1.00 87.25 242 ASP A N 1
ATOM 1880 C CA . ASP A 1 242 ? 0.517 -10.986 -5.213 1.00 87.25 242 ASP A CA 1
ATOM 1881 C C . ASP A 1 242 ? -0.969 -10.632 -5.383 1.00 87.25 242 ASP A C 1
ATOM 1883 O O . ASP A 1 242 ? -1.340 -9.542 -5.815 1.00 87.25 242 ASP A O 1
ATOM 1887 N N . ARG A 1 243 ? -1.845 -11.574 -5.021 1.00 88.38 243 ARG A N 1
ATOM 1888 C CA . ARG A 1 243 ? -3.304 -11.382 -5.104 1.00 88.38 243 ARG A CA 1
ATOM 1889 C C . ARG A 1 243 ? -3.816 -10.287 -4.170 1.00 88.38 243 ARG A C 1
ATOM 1891 O O . ARG A 1 243 ? -4.810 -9.641 -4.485 1.00 88.38 243 ARG A O 1
ATOM 1898 N N . VAL A 1 244 ? -3.159 -10.082 -3.027 1.00 92.56 244 VAL A N 1
ATOM 1899 C CA . VAL A 1 244 ? -3.552 -9.036 -2.075 1.00 92.56 244 VAL A CA 1
ATOM 1900 C C . VAL A 1 244 ? -3.249 -7.670 -2.679 1.00 92.56 244 VAL A C 1
ATOM 1902 O O . VAL A 1 244 ? -4.066 -6.759 -2.546 1.00 92.56 244 VAL A O 1
ATOM 1905 N N . TYR A 1 245 ? -2.119 -7.539 -3.376 1.00 90.25 245 TYR A N 1
ATOM 1906 C CA . TYR A 1 245 ? -1.787 -6.335 -4.130 1.00 90.25 245 TYR A CA 1
ATOM 1907 C C . TYR A 1 245 ? -2.795 -6.065 -5.253 1.00 90.25 245 TYR A C 1
ATOM 1909 O O . TYR A 1 245 ? -3.317 -4.958 -5.343 1.00 90.25 245 TYR A O 1
ATOM 1917 N N . GLU A 1 246 ? -3.146 -7.076 -6.054 1.00 88.00 246 GLU A N 1
ATOM 1918 C CA . GLU A 1 246 ? -4.131 -6.936 -7.140 1.00 88.00 246 GLU A CA 1
ATOM 1919 C C . GLU A 1 246 ? -5.500 -6.457 -6.620 1.00 88.00 246 GLU A C 1
ATOM 1921 O O . GLU A 1 246 ? -6.077 -5.499 -7.134 1.00 88.00 246 GLU A O 1
ATOM 1926 N N . GLU A 1 247 ? -6.008 -7.078 -5.554 1.00 91.38 247 GLU A N 1
ATOM 1927 C CA . GLU A 1 247 ? -7.270 -6.688 -4.910 1.00 91.38 247 GLU A CA 1
ATOM 1928 C C . GLU A 1 247 ? -7.186 -5.287 -4.276 1.00 91.38 247 GLU A C 1
ATOM 1930 O O . GLU A 1 247 ? -8.160 -4.530 -4.296 1.00 91.38 247 GLU A O 1
ATOM 1935 N N . THR A 1 248 ? -6.015 -4.921 -3.749 1.00 92.25 248 THR A N 1
ATOM 1936 C CA . THR A 1 248 ? -5.738 -3.575 -3.234 1.00 92.25 248 THR A CA 1
ATOM 1937 C C . THR A 1 248 ? -5.791 -2.546 -4.356 1.00 92.25 248 THR A C 1
ATOM 1939 O O . THR A 1 248 ? -6.475 -1.537 -4.204 1.00 92.25 248 THR A O 1
ATOM 1942 N N . LEU A 1 249 ? -5.146 -2.799 -5.498 1.00 88.50 249 LEU A N 1
ATOM 1943 C CA . LEU A 1 249 ? -5.178 -1.898 -6.650 1.00 88.50 249 LEU A CA 1
ATOM 1944 C C . LEU A 1 249 ? -6.592 -1.712 -7.201 1.00 88.50 249 LEU A C 1
ATOM 1946 O O . LEU A 1 249 ? -6.964 -0.589 -7.528 1.00 88.50 249 LEU A O 1
ATOM 1950 N N . LEU A 1 250 ? -7.403 -2.773 -7.254 1.00 88.31 250 LEU A N 1
ATOM 1951 C CA . LEU A 1 250 ? -8.810 -2.667 -7.657 1.00 88.31 250 LEU A CA 1
ATOM 1952 C C . LEU A 1 250 ? -9.624 -1.792 -6.693 1.00 88.31 250 LEU A C 1
ATOM 1954 O O . LEU A 1 250 ? -10.465 -1.007 -7.129 1.00 88.31 250 LEU A O 1
ATOM 1958 N N . MET A 1 251 ? -9.367 -1.889 -5.387 1.00 91.62 251 MET A N 1
ATOM 1959 C CA . MET A 1 251 ? -10.006 -1.014 -4.402 1.00 91.62 251 MET A CA 1
ATOM 1960 C C . MET A 1 251 ? -9.528 0.435 -4.538 1.00 91.62 251 MET A C 1
ATOM 1962 O O . MET A 1 251 ? -10.349 1.351 -4.563 1.00 91.62 251 MET A O 1
ATOM 1966 N N . VAL A 1 252 ? -8.215 0.647 -4.680 1.00 90.06 252 VAL A N 1
ATOM 1967 C CA . VAL A 1 252 ? -7.630 1.968 -4.945 1.00 90.06 252 VAL A CA 1
ATOM 1968 C C . VAL A 1 252 ? -8.259 2.580 -6.191 1.00 90.06 252 VAL A C 1
ATOM 1970 O O . VAL A 1 252 ? -8.687 3.727 -6.140 1.00 90.06 252 VAL A O 1
ATOM 1973 N N . ARG A 1 253 ? -8.420 1.813 -7.273 1.00 86.31 253 ARG A N 1
ATOM 1974 C CA . ARG A 1 253 ? -9.126 2.267 -8.473 1.00 86.31 253 ARG A CA 1
ATOM 1975 C C . ARG A 1 253 ? -10.521 2.777 -8.166 1.00 86.31 253 ARG A C 1
ATOM 1977 O O . ARG A 1 253 ? -10.848 3.890 -8.554 1.00 86.31 253 ARG A O 1
ATOM 1984 N N . GLY A 1 254 ? -11.326 1.980 -7.462 1.00 88.19 254 GLY A N 1
ATOM 1985 C CA . GLY A 1 254 ? -12.696 2.357 -7.125 1.00 88.19 254 GLY A CA 1
ATOM 1986 C C . GLY A 1 254 ? -12.761 3.642 -6.297 1.00 88.19 254 GLY A C 1
ATOM 1987 O O . GLY A 1 254 ? -13.671 4.448 -6.486 1.00 88.19 254 GLY A O 1
ATOM 1988 N N . ILE A 1 255 ? -11.787 3.854 -5.405 1.00 88.44 255 ILE A N 1
ATOM 1989 C CA . ILE A 1 255 ? -11.644 5.107 -4.652 1.00 88.44 255 ILE A CA 1
ATOM 1990 C C . ILE A 1 255 ? -11.330 6.262 -5.601 1.00 88.44 255 ILE A C 1
ATOM 1992 O O . ILE A 1 255 ? -12.008 7.286 -5.575 1.00 88.44 255 ILE A O 1
ATOM 1996 N N . LEU A 1 256 ? -10.330 6.088 -6.463 1.00 83.88 256 LEU A N 1
ATOM 1997 C CA . LEU A 1 256 ? -9.854 7.140 -7.350 1.00 83.88 256 LEU A CA 1
ATOM 1998 C C . LEU A 1 256 ? -10.869 7.511 -8.448 1.00 83.88 256 LEU A C 1
ATOM 2000 O O . LEU A 1 256 ? -10.974 8.684 -8.785 1.00 83.88 256 LEU A O 1
ATOM 2004 N N . GLU A 1 257 ? -11.656 6.559 -8.957 1.00 84.69 257 GLU A N 1
ATOM 2005 C CA . GLU A 1 257 ? -12.763 6.802 -9.903 1.00 84.69 257 GLU A CA 1
ATOM 2006 C C . GLU A 1 257 ? -13.905 7.628 -9.286 1.00 84.69 257 GLU A C 1
ATOM 2008 O O . GLU A 1 257 ? -14.704 8.225 -10.008 1.00 84.69 257 GLU A O 1
ATOM 2013 N N . LYS A 1 258 ? -13.997 7.661 -7.952 1.00 86.06 258 LYS A N 1
ATOM 2014 C CA . LYS A 1 258 ? -14.994 8.430 -7.196 1.00 86.06 258 LYS A CA 1
ATOM 2015 C C . LYS A 1 258 ? -14.471 9.760 -6.664 1.00 86.06 258 LYS A C 1
ATOM 2017 O O . LYS A 1 258 ? -15.244 10.452 -6.005 1.00 86.06 258 LYS A O 1
ATOM 2022 N N . LEU A 1 259 ? -13.204 10.101 -6.916 1.00 83.75 259 LEU A N 1
ATOM 2023 C CA . LEU A 1 259 ? -12.665 11.409 -6.560 1.00 83.75 259 LEU A CA 1
ATOM 2024 C C . LEU A 1 259 ? -13.383 12.492 -7.370 1.00 83.75 259 LEU A C 1
ATOM 2026 O O . LEU A 1 259 ? -13.296 12.508 -8.599 1.00 83.75 259 LEU A O 1
ATOM 2030 N N . ALA A 1 260 ? -14.104 13.361 -6.664 1.00 61.00 260 ALA A N 1
ATOM 2031 C CA . ALA A 1 260 ? -14.713 14.570 -7.217 1.00 61.00 260 ALA A CA 1
ATOM 2032 C C . ALA A 1 260 ? -13.709 15.729 -7.313 1.00 61.00 260 ALA A C 1
ATOM 2034 O O . ALA A 1 260 ? -12.827 15.831 -6.427 1.00 61.00 260 ALA A O 1
#

pLDDT: mean 86.46, std 13.59, range [30.56, 98.75]

Sequence (260 aa):
TLLCGMHTRSLCAEQIRLHAAGRARERLPGAVRTLLTANLPVVLWWALPPEFDSELYEELARLADRVFLDSSTLPGGFSLQTLSGEWVNPHTSDLNWSRLTSWREMIAQLFDSPANRDHLATLDKVHIETGEGRSAGWLLAGWLASRLGWQVEHAEPESSRFRRADGEGVQLSLSTHTEPLGLIRVTLEGGGARFVVQRVAEDCAEGIVDLPGEAPLERMGHLTDESEAALLSRELDLMARDRVYEETLLMVRGILEKLA

Radius of gyration: 20.9 Å; chains: 1; bounding box: 59×37×64 Å